Protein AF-A0A1E3Q0T9-F1 (afdb_monomer_lite)

InterPro domains:
  IPR007577 Glycosyltransferase, DXD sugar-binding motif [PF04488] (111-158)
  IPR029044 Nucleotide-diphospho-sugar transferases [SSF53448] (123-197)

Secondary structure (DSSP, 8-state):
------------S-------PSPTT-PPP---SEEEEEE--SSTT------HHHHHHHHHHHHHH--SEEEEEE---HHHHHHHHS--TTS-HHHHHHHTSTTEEEEE----SB-TTS-B--SHHHHHHHHHHHHHHHH-EEEE-TTEEE-S--HHHHTSS-SEEEEE-GGGPEEEEEEEE-TT-HHHHHHHHHHHHH--S-SSIIIIIHHHHHHHHHTTSTTTEEEEPHHHH-SS-SSHHHHHHHH---TTSPPP-SS---TT------S-HHHHHHHHHTS---TT----TT-SEEE----S--TT-----HHHHHHT-SHHHHHHHHHHHHHHHTTSS-GGGG--

Structure (mmCIF, N/CA/C/O backbone):
data_AF-A0A1E3Q0T9-F1
#
_entry.id   AF-A0A1E3Q0T9-F1
#
loop_
_atom_site.group_PDB
_atom_site.id
_atom_site.type_symbol
_atom_site.label_atom_id
_atom_site.label_alt_id
_atom_site.label_comp_id
_atom_site.label_asym_id
_atom_site.label_entity_id
_atom_site.label_seq_id
_atom_site.pdbx_PDB_ins_code
_atom_site.Cartn_x
_atom_site.Cartn_y
_atom_site.Cartn_z
_atom_site.occupancy
_atom_site.B_iso_or_equiv
_atom_site.auth_seq_id
_atom_site.auth_comp_id
_atom_site.auth_asym_id
_atom_site.auth_atom_id
_atom_site.pdbx_PDB_model_num
ATOM 1 N N . MET A 1 1 ? 25.989 16.545 -4.768 1.00 31.77 1 MET A N 1
ATOM 2 C CA . MET A 1 1 ? 26.653 15.392 -4.125 1.00 31.77 1 MET A CA 1
ATOM 3 C C . MET A 1 1 ? 26.490 15.567 -2.620 1.00 31.77 1 MET A C 1
ATOM 5 O O . MET A 1 1 ? 27.319 16.199 -1.980 1.00 31.77 1 MET A O 1
ATOM 9 N N . VAL A 1 2 ? 25.330 15.167 -2.095 1.00 24.61 2 VAL A N 1
ATOM 10 C CA . VAL A 1 2 ? 25.016 15.251 -0.660 1.00 24.61 2 VAL A CA 1
ATOM 11 C C . VAL A 1 2 ? 25.685 14.044 0.004 1.00 24.61 2 VAL A C 1
ATOM 13 O O . VAL A 1 2 ? 25.564 12.943 -0.533 1.00 24.61 2 VAL A O 1
ATOM 16 N N . PRO A 1 3 ? 26.451 14.210 1.093 1.00 28.39 3 PRO A N 1
ATOM 17 C CA . PRO A 1 3 ? 27.114 13.083 1.722 1.00 28.39 3 PRO A CA 1
ATOM 18 C C . PRO A 1 3 ? 26.055 12.206 2.390 1.00 28.39 3 PRO A C 1
ATOM 20 O O . PRO A 1 3 ? 25.291 12.683 3.227 1.00 28.39 3 PRO A O 1
ATOM 23 N N . PHE A 1 4 ? 26.012 10.928 2.009 1.00 29.34 4 PHE A N 1
ATOM 24 C CA . PHE A 1 4 ? 25.259 9.902 2.721 1.00 29.34 4 PHE A CA 1
ATOM 25 C C . PHE A 1 4 ? 25.740 9.878 4.173 1.00 29.34 4 PHE A C 1
ATOM 27 O O . PHE A 1 4 ? 26.861 9.455 4.468 1.00 29.34 4 PHE A O 1
ATOM 34 N N . LEU A 1 5 ? 24.898 10.361 5.084 1.00 27.27 5 LEU A N 1
ATOM 35 C CA . LEU A 1 5 ? 25.085 10.152 6.507 1.00 27.27 5 LEU A CA 1
ATOM 36 C C . LEU A 1 5 ? 24.855 8.657 6.753 1.00 27.27 5 LEU A C 1
ATOM 38 O O . LEU A 1 5 ? 23.721 8.195 6.835 1.00 27.27 5 LEU A O 1
ATOM 42 N N . PHE A 1 6 ? 25.938 7.880 6.811 1.00 28.77 6 PHE A N 1
ATOM 43 C CA . PHE A 1 6 ? 25.895 6.524 7.344 1.00 28.77 6 PHE A CA 1
ATOM 44 C C . PHE A 1 6 ? 25.484 6.627 8.814 1.00 28.77 6 PHE A C 1
ATOM 46 O O . PHE A 1 6 ? 26.330 6.789 9.695 1.00 28.77 6 PHE A O 1
ATOM 53 N N . ILE A 1 7 ? 24.184 6.535 9.092 1.00 32.75 7 ILE A N 1
ATOM 54 C CA . ILE A 1 7 ? 23.722 6.210 10.435 1.00 32.75 7 ILE A CA 1
ATOM 55 C C . ILE A 1 7 ? 24.175 4.768 10.666 1.00 32.75 7 ILE A C 1
ATOM 57 O O . ILE A 1 7 ? 23.547 3.810 10.213 1.00 32.75 7 ILE A O 1
ATOM 61 N N . LYS A 1 8 ? 25.324 4.607 11.333 1.00 30.56 8 LYS A N 1
ATOM 62 C CA . LYS A 1 8 ? 25.685 3.346 11.976 1.00 30.56 8 LYS A CA 1
ATOM 63 C C . LYS A 1 8 ? 24.651 3.100 13.064 1.00 30.56 8 LYS A C 1
ATOM 65 O O . LYS A 1 8 ? 24.837 3.487 14.213 1.00 30.56 8 LYS A O 1
ATOM 70 N N . VAL A 1 9 ? 23.555 2.446 12.703 1.00 41.75 9 VAL A N 1
ATOM 71 C CA . VAL A 1 9 ? 22.764 1.722 13.687 1.00 41.75 9 VAL A CA 1
ATOM 72 C C . VAL A 1 9 ? 23.593 0.483 14.013 1.00 41.75 9 VAL A C 1
ATOM 74 O O . VAL A 1 9 ? 23.425 -0.576 13.403 1.00 41.75 9 VAL A O 1
ATOM 77 N N . ASP A 1 10 ? 24.562 0.641 14.919 1.00 40.28 10 ASP A N 1
ATOM 78 C CA . ASP A 1 10 ? 25.224 -0.482 15.576 1.00 40.28 10 ASP A CA 1
ATOM 79 C C . ASP A 1 10 ? 24.147 -1.183 16.418 1.00 40.28 10 ASP A C 1
ATOM 81 O O . ASP A 1 10 ? 24.000 -0.960 17.618 1.00 40.28 10 ASP A O 1
ATOM 85 N N . LEU A 1 11 ? 23.323 -1.997 15.746 1.00 44.91 11 LEU A N 1
ATOM 86 C CA . LEU A 1 11 ? 22.460 -2.982 16.382 1.00 44.91 11 LEU A CA 1
ATOM 87 C C . LEU A 1 11 ? 23.370 -3.767 17.333 1.00 44.91 11 LEU A C 1
ATOM 89 O O . LEU A 1 11 ? 24.355 -4.337 16.848 1.00 44.91 11 LEU A O 1
ATOM 93 N N . PRO A 1 12 ? 23.100 -3.774 18.652 1.00 36.28 12 PRO A N 1
ATOM 94 C CA . PRO A 1 12 ? 23.963 -4.437 19.613 1.00 36.28 12 PRO A CA 1
ATOM 95 C C . PRO A 1 12 ? 24.282 -5.848 19.126 1.00 36.28 12 PRO A C 1
ATOM 97 O O . PRO A 1 12 ? 23.377 -6.609 18.786 1.00 36.28 12 PRO A O 1
ATOM 100 N N . SER A 1 13 ? 25.564 -6.211 19.108 1.00 40.31 13 SER A N 1
ATOM 101 C CA . SER A 1 13 ? 26.080 -7.515 18.664 1.00 40.31 13 SER A CA 1
ATOM 102 C C . SER A 1 13 ? 25.647 -8.697 19.550 1.00 40.31 13 SER A C 1
ATOM 104 O O . SER A 1 13 ? 26.186 -9.794 19.445 1.00 40.31 13 SER A O 1
ATOM 106 N N . CYS A 1 14 ? 24.634 -8.501 20.393 1.00 35.38 14 CYS A N 1
ATOM 107 C CA . CYS A 1 14 ? 23.978 -9.516 21.198 1.00 35.38 14 CYS A CA 1
ATOM 108 C C . CYS A 1 14 ? 22.606 -9.866 20.592 1.00 35.38 14 CYS A C 1
ATOM 110 O O . CYS A 1 14 ? 21.576 -9.788 21.253 1.00 35.38 14 CYS A O 1
ATOM 112 N N . LEU A 1 15 ? 22.582 -10.249 19.313 1.00 41.66 15 LEU A N 1
ATOM 113 C CA . LEU A 1 15 ? 21.491 -11.041 18.735 1.00 41.66 15 LEU A CA 1
ATOM 114 C C . LEU A 1 15 ? 21.855 -12.526 18.856 1.00 41.66 15 LEU A C 1
ATOM 116 O O . LEU A 1 15 ? 21.891 -13.265 17.881 1.00 41.66 15 LEU A O 1
ATOM 120 N N . ALA A 1 16 ? 22.141 -12.969 20.081 1.00 38.06 16 ALA A N 1
ATOM 121 C CA . ALA A 1 16 ? 21.914 -14.359 20.455 1.00 38.06 16 ALA A CA 1
ATOM 122 C C . ALA A 1 16 ? 20.457 -14.464 20.932 1.00 38.06 16 ALA A C 1
ATOM 124 O O . ALA A 1 16 ? 20.176 -14.793 22.082 1.00 38.06 16 ALA A O 1
ATOM 125 N N . THR A 1 17 ? 19.517 -14.065 20.074 1.00 41.53 17 THR A N 1
ATOM 126 C CA . THR A 1 17 ? 18.094 -14.271 20.318 1.00 41.53 17 THR A CA 1
ATOM 127 C C . THR A 1 17 ? 17.855 -15.772 20.254 1.00 41.53 17 THR A C 1
ATOM 129 O O . THR A 1 17 ? 18.323 -16.432 19.324 1.00 41.53 17 THR A O 1
ATOM 132 N N . GLN A 1 18 ? 17.138 -16.317 21.238 1.00 40.38 18 GLN A N 1
ATOM 133 C CA . GLN A 1 18 ? 16.456 -17.595 21.075 1.00 40.38 18 GLN A CA 1
ATOM 134 C C . GLN A 1 18 ? 15.529 -17.450 19.868 1.00 40.38 18 GLN A C 1
ATOM 136 O O . GLN A 1 18 ? 14.408 -16.968 19.990 1.00 40.38 18 GLN A O 1
ATOM 141 N N . THR A 1 19 ? 16.035 -17.797 18.690 1.00 46.25 19 THR A N 1
ATOM 142 C CA . THR A 1 19 ? 15.231 -17.989 17.496 1.00 46.25 19 THR A CA 1
ATOM 143 C C . THR A 1 19 ? 14.284 -19.118 17.856 1.00 46.25 19 THR A C 1
ATOM 145 O O . THR A 1 19 ? 14.714 -20.254 18.072 1.00 46.25 19 THR A O 1
ATOM 148 N N . GLN A 1 20 ? 12.996 -18.809 18.011 1.00 44.38 20 GLN A N 1
ATOM 149 C CA . GLN A 1 20 ? 11.998 -19.859 17.924 1.00 44.38 20 GLN A CA 1
ATOM 150 C C . GLN A 1 20 ? 12.139 -20.420 16.517 1.00 44.38 20 GLN A C 1
ATOM 152 O O . GLN A 1 20 ? 11.797 -19.767 15.535 1.00 44.38 20 GLN A O 1
ATOM 157 N N . LEU A 1 21 ? 12.749 -21.602 16.429 1.00 46.41 21 LEU A N 1
ATOM 158 C CA . LEU A 1 21 ? 12.745 -22.383 15.206 1.00 46.41 21 LEU A CA 1
ATOM 159 C C . LEU A 1 21 ? 11.289 -22.494 14.733 1.00 46.41 21 LEU A C 1
ATOM 161 O O . LEU A 1 21 ? 10.395 -22.601 15.585 1.00 46.41 21 LEU A O 1
ATOM 165 N N . PRO A 1 22 ? 11.041 -22.465 13.412 1.00 50.62 22 PRO A N 1
ATOM 166 C CA . PRO A 1 22 ? 9.700 -22.659 12.887 1.00 50.62 22 PRO A CA 1
ATOM 167 C C . PRO A 1 22 ? 9.086 -23.928 13.501 1.00 50.62 22 PRO A C 1
ATOM 169 O O . PRO A 1 22 ? 9.828 -24.865 13.831 1.00 50.62 22 PRO A O 1
ATOM 172 N N . PRO A 1 23 ? 7.758 -23.956 13.714 1.00 47.12 23 PRO A N 1
ATOM 173 C CA . PRO A 1 23 ? 7.088 -25.086 14.340 1.00 47.12 23 PRO A CA 1
ATOM 174 C C . PRO A 1 23 ? 7.552 -26.410 13.726 1.00 47.12 23 PRO A C 1
ATOM 176 O O . PRO A 1 23 ? 7.689 -26.560 12.514 1.00 47.12 23 PRO A O 1
ATOM 179 N N . SER A 1 24 ? 7.828 -27.381 14.595 1.00 48.44 24 SER A N 1
ATOM 180 C CA . SER A 1 24 ? 8.446 -28.671 14.269 1.00 48.44 24 SER A CA 1
ATOM 181 C C . SER A 1 24 ? 7.570 -29.606 13.421 1.00 48.44 24 SER A C 1
ATOM 183 O O . SER A 1 24 ? 7.837 -30.804 13.371 1.00 48.44 24 SER A O 1
ATOM 185 N N . ASP A 1 25 ? 6.494 -29.104 12.811 1.00 58.22 25 ASP A N 1
ATOM 186 C CA . ASP A 1 25 ? 5.585 -29.885 11.971 1.00 58.22 25 ASP A CA 1
ATOM 187 C C . ASP A 1 25 ? 6.082 -30.021 10.519 1.00 58.22 25 ASP A C 1
ATOM 189 O O . ASP A 1 25 ? 5.502 -30.777 9.739 1.00 58.22 25 ASP A O 1
ATOM 193 N N . GLY A 1 26 ? 7.173 -29.327 10.166 1.00 62.56 26 GLY A N 1
ATOM 194 C CA . GLY A 1 26 ? 7.777 -29.366 8.836 1.00 62.56 26 GLY A CA 1
ATOM 195 C C . GLY A 1 26 ? 6.970 -28.628 7.764 1.00 62.56 26 GLY A C 1
ATOM 196 O O . GLY A 1 26 ? 7.291 -28.762 6.582 1.00 62.56 26 GLY A O 1
ATOM 197 N N . ARG A 1 27 ? 5.932 -27.863 8.133 1.00 74.88 27 ARG A N 1
ATOM 198 C CA . ARG A 1 27 ? 5.191 -27.021 7.191 1.00 74.88 27 ARG A CA 1
ATOM 199 C C . ARG A 1 27 ? 5.918 -25.701 6.989 1.00 74.88 27 ARG A C 1
ATOM 201 O O . ARG A 1 27 ? 6.303 -25.026 7.941 1.00 74.88 27 ARG A O 1
ATOM 208 N N . LEU A 1 28 ? 6.090 -25.330 5.724 1.00 86.94 28 LEU A N 1
ATOM 209 C CA . LEU A 1 28 ? 6.631 -24.025 5.375 1.00 86.94 28 LEU A CA 1
ATOM 210 C C . LEU A 1 28 ? 5.657 -22.914 5.810 1.00 86.94 28 LEU A C 1
ATOM 212 O O . LEU A 1 28 ? 4.439 -23.116 5.730 1.00 86.94 28 LEU A O 1
ATOM 216 N N . PRO A 1 29 ? 6.165 -21.746 6.246 1.00 89.56 29 PRO A N 1
ATOM 217 C CA . PRO A 1 29 ? 5.331 -20.594 6.564 1.00 89.56 29 PRO A CA 1
ATOM 218 C C . PRO A 1 29 ? 4.374 -20.251 5.418 1.00 89.56 29 PRO A C 1
ATOM 220 O O . PRO A 1 29 ? 4.766 -20.242 4.254 1.00 89.56 29 PRO A O 1
ATOM 223 N N . THR A 1 30 ? 3.118 -19.956 5.744 1.00 96.69 30 THR A N 1
ATOM 224 C CA . THR A 1 30 ? 2.141 -19.435 4.780 1.00 96.69 30 THR A CA 1
ATOM 225 C C . THR A 1 30 ? 1.576 -18.140 5.322 1.00 96.69 30 THR A C 1
ATOM 227 O O . THR A 1 30 ? 1.074 -18.097 6.447 1.00 96.69 30 THR A O 1
ATOM 230 N N . ILE A 1 31 ? 1.662 -17.087 4.520 1.00 98.69 31 ILE A N 1
ATOM 231 C CA . ILE A 1 31 ? 1.178 -15.770 4.909 1.00 98.69 31 ILE A CA 1
ATOM 232 C C . ILE A 1 31 ? -0.355 -15.729 4.766 1.00 98.69 31 ILE A C 1
ATOM 234 O O . ILE A 1 31 ? -0.868 -16.087 3.695 1.00 98.69 31 ILE A O 1
ATOM 238 N N . PRO A 1 32 ? -1.099 -15.316 5.816 1.00 98.50 32 PRO A N 1
ATOM 239 C CA . PRO A 1 32 ? -2.556 -15.197 5.762 1.00 98.50 32 PRO A CA 1
ATOM 240 C C . PRO A 1 32 ? -3.023 -14.289 4.621 1.00 98.50 32 PRO A C 1
ATOM 242 O O . PRO A 1 32 ? -2.357 -13.309 4.291 1.00 98.50 32 PRO A O 1
ATOM 245 N N . ASN A 1 33 ? -4.186 -14.580 4.033 1.00 98.69 33 ASN A N 1
ATOM 246 C CA . ASN A 1 33 ? -4.775 -13.730 2.996 1.00 98.69 33 ASN A CA 1
ATOM 247 C C . ASN A 1 33 ? -5.601 -12.592 3.615 1.00 98.69 33 ASN A C 1
ATOM 249 O O . ASN A 1 33 ? -6.796 -12.451 3.369 1.00 98.69 33 ASN A O 1
ATOM 253 N N . ILE A 1 34 ? -4.957 -11.819 4.483 1.00 98.88 34 ILE A N 1
ATOM 254 C CA . ILE A 1 34 ? -5.536 -10.691 5.214 1.00 98.88 34 ILE A CA 1
ATOM 255 C C . ILE A 1 34 ? -4.886 -9.428 4.661 1.00 98.88 34 ILE A C 1
ATOM 257 O O . ILE A 1 34 ? -3.669 -9.407 4.502 1.00 98.88 34 ILE A O 1
ATOM 261 N N . VAL A 1 35 ? -5.666 -8.394 4.350 1.00 98.94 35 VAL A N 1
ATOM 262 C CA . VAL A 1 35 ? -5.138 -7.121 3.832 1.00 98.94 35 VAL A CA 1
ATOM 263 C C . VAL A 1 35 ? -5.309 -6.022 4.872 1.00 98.94 35 VAL A C 1
ATOM 265 O O . VAL A 1 35 ? -6.360 -5.935 5.502 1.00 98.94 35 VAL A O 1
ATOM 268 N N . HIS A 1 36 ? -4.301 -5.167 5.021 1.00 98.94 36 HIS A N 1
ATOM 269 C CA . HIS A 1 36 ? -4.272 -4.071 5.984 1.00 98.94 36 HIS A CA 1
ATOM 270 C C . HIS A 1 36 ? -4.025 -2.733 5.292 1.00 98.94 36 HIS A C 1
ATOM 272 O O . HIS A 1 36 ? -3.037 -2.577 4.577 1.00 98.94 36 HIS A O 1
ATOM 278 N N . TYR A 1 37 ? -4.881 -1.761 5.597 1.00 98.88 37 TYR A N 1
ATOM 279 C CA . TYR A 1 37 ? -4.695 -0.341 5.314 1.00 98.88 37 TYR A CA 1
ATOM 280 C C . TYR A 1 37 ? -4.722 0.442 6.624 1.00 98.88 37 TYR A C 1
ATOM 282 O O . TYR A 1 37 ? -5.489 0.110 7.526 1.00 98.88 37 TYR A O 1
ATOM 290 N N . VAL A 1 38 ? -3.931 1.509 6.726 1.00 98.69 38 VAL A N 1
ATOM 291 C CA . VAL A 1 38 ? -3.942 2.415 7.886 1.00 98.69 38 VAL A CA 1
ATOM 292 C C . VAL A 1 38 ? -4.440 3.787 7.448 1.00 98.69 38 VAL A C 1
ATOM 294 O O . VAL A 1 38 ? -3.877 4.390 6.540 1.00 98.69 38 VAL A O 1
ATOM 297 N N . HIS A 1 39 ? -5.506 4.283 8.068 1.00 97.69 39 HIS A N 1
ATOM 298 C CA . HIS A 1 39 ? -6.046 5.623 7.856 1.00 97.69 39 HIS A CA 1
ATOM 299 C C . HIS A 1 39 ? -6.197 6.333 9.195 1.00 97.69 39 HIS A C 1
ATOM 301 O O . HIS A 1 39 ? -7.163 6.108 9.916 1.00 97.69 39 HIS A O 1
ATOM 307 N N . LEU A 1 40 ? -5.240 7.193 9.519 1.00 97.19 40 LEU A N 1
ATOM 308 C CA . LEU A 1 40 ? -5.293 8.012 10.723 1.00 97.19 40 LEU A CA 1
ATOM 309 C C . LEU A 1 40 ? -5.911 9.377 10.400 1.00 97.19 40 LEU A C 1
ATOM 311 O O . LEU A 1 40 ? -5.665 9.943 9.332 1.00 97.19 40 LEU A O 1
ATOM 315 N N . MET A 1 41 ? -6.705 9.906 11.319 1.00 95.19 41 MET A N 1
ATOM 316 C CA . MET A 1 41 ? -7.364 11.197 11.207 1.00 95.19 41 MET A CA 1
ATOM 317 C C . MET A 1 41 ? -6.340 12.310 11.439 1.00 95.19 41 MET A C 1
ATOM 319 O O . MET A 1 41 ? -5.735 12.423 12.503 1.00 95.19 41 MET A O 1
ATOM 323 N N . SER A 1 42 ? -6.153 13.175 10.441 1.00 90.31 42 SER A N 1
ATOM 324 C CA . SER A 1 42 ? -5.320 14.377 10.592 1.00 90.31 42 SER A CA 1
ATOM 325 C C . SER A 1 42 ? -5.952 15.414 11.528 1.00 90.31 42 SER A C 1
ATOM 327 O O . SER A 1 42 ? -5.241 16.192 12.163 1.00 90.31 42 SER A O 1
ATOM 329 N N . ASP A 1 43 ? -7.282 15.405 11.621 1.00 90.44 43 ASP A N 1
ATOM 330 C CA . ASP A 1 43 ? -8.093 16.179 12.555 1.00 90.44 43 ASP A CA 1
ATOM 331 C C . ASP A 1 43 ? -9.090 15.223 13.237 1.00 90.44 43 ASP A C 1
ATOM 333 O O . ASP A 1 43 ? -9.919 14.638 12.535 1.00 90.44 43 ASP A O 1
ATOM 337 N N . PRO A 1 44 ? -9.061 15.064 14.575 1.00 85.25 44 PRO A N 1
ATOM 338 C CA . PRO A 1 44 ? -10.015 14.225 15.305 1.00 85.25 44 PRO A CA 1
ATOM 339 C C . PRO A 1 44 ? -11.486 14.634 15.144 1.00 85.25 44 PRO A C 1
ATOM 341 O O . PRO A 1 44 ? -12.370 13.844 15.457 1.00 85.25 44 PRO A O 1
ATOM 344 N N . GLN A 1 45 ? -11.756 15.872 14.716 1.00 87.44 45 GLN A N 1
ATOM 345 C CA . GLN A 1 45 ? -13.100 16.373 14.388 1.00 87.44 45 GLN A CA 1
ATOM 346 C C . GLN A 1 45 ? -13.347 16.440 12.873 1.00 87.44 45 GLN A C 1
ATOM 348 O O . GLN A 1 45 ? -14.373 16.954 12.423 1.00 87.44 45 GLN A O 1
ATOM 353 N N . GLY A 1 46 ? -12.382 15.968 12.083 1.00 89.12 46 GLY A N 1
ATOM 354 C CA . GLY A 1 46 ? -12.436 15.944 10.634 1.00 89.12 46 GLY A CA 1
ATOM 355 C C . GLY A 1 46 ? -13.398 14.890 10.099 1.00 89.12 46 GLY A C 1
ATOM 356 O O . GLY A 1 46 ? -14.094 14.196 10.833 1.00 89.12 46 GLY A O 1
ATOM 357 N N . THR A 1 47 ? -13.419 14.763 8.775 1.00 91.81 47 THR A N 1
ATOM 358 C CA . THR A 1 47 ? -14.288 13.810 8.076 1.00 91.81 47 THR A CA 1
ATOM 359 C C . THR A 1 47 ? -13.458 12.881 7.200 1.00 91.81 47 THR A C 1
ATOM 361 O O . THR A 1 47 ? -12.489 13.325 6.580 1.00 91.81 47 THR A O 1
ATOM 364 N N . ILE A 1 48 ? -13.833 11.604 7.116 1.00 93.62 48 ILE A N 1
ATOM 365 C CA . ILE A 1 48 ? -13.173 10.632 6.245 1.00 93.62 48 ILE A CA 1
ATOM 366 C C . ILE A 1 48 ? -13.551 10.919 4.791 1.00 93.62 48 ILE A C 1
ATOM 368 O O . ILE A 1 48 ? -14.672 10.665 4.337 1.00 93.62 48 ILE A O 1
ATOM 372 N N . GLN A 1 49 ? -12.577 11.418 4.034 1.00 92.38 49 GLN A N 1
ATOM 373 C CA . GLN A 1 49 ? -12.738 11.814 2.637 1.00 92.38 49 GLN A CA 1
ATOM 374 C C . GLN A 1 49 ? -11.782 11.017 1.754 1.00 92.38 49 GLN A C 1
ATOM 376 O O . GLN A 1 49 ? -10.612 11.369 1.584 1.00 92.38 49 GLN A O 1
ATOM 381 N N . PHE A 1 50 ? -12.282 9.934 1.163 1.00 94.94 50 PHE A N 1
ATOM 382 C CA . PHE A 1 50 ? -11.534 9.184 0.166 1.00 94.94 50 PHE A CA 1
ATOM 383 C C . PHE A 1 50 ? -11.821 9.682 -1.258 1.00 94.94 50 PHE A C 1
ATOM 385 O O . PHE A 1 50 ? -12.833 10.317 -1.535 1.00 94.94 50 PHE A O 1
ATOM 392 N N . GLY A 1 51 ? -10.894 9.400 -2.174 1.00 94.38 51 GLY A N 1
ATOM 393 C CA . GLY A 1 51 ? -11.019 9.703 -3.597 1.00 94.38 51 GLY A CA 1
ATOM 394 C C . GLY A 1 51 ? -11.008 8.428 -4.432 1.00 94.38 51 GLY A C 1
ATOM 395 O O . GLY A 1 51 ? -10.738 7.341 -3.917 1.00 94.38 51 GLY A O 1
ATOM 396 N N . LEU A 1 52 ? -11.216 8.571 -5.743 1.00 95.19 52 LEU A N 1
ATOM 397 C CA . LEU A 1 52 ? -11.206 7.451 -6.689 1.00 95.19 52 LEU A CA 1
ATOM 398 C C . LEU A 1 52 ? -9.943 6.589 -6.560 1.00 95.19 52 LEU A C 1
ATOM 400 O O . LEU A 1 52 ? -10.041 5.370 -6.534 1.00 95.19 52 LEU A O 1
ATOM 404 N N . LYS A 1 53 ? -8.761 7.200 -6.415 1.00 95.50 53 LYS A N 1
ATOM 405 C CA . LYS A 1 53 ? -7.503 6.451 -6.264 1.00 95.50 53 LYS A CA 1
ATOM 406 C C . LYS A 1 53 ? -7.513 5.495 -5.059 1.00 95.50 53 LYS A C 1
ATOM 408 O O . LYS A 1 53 ? -7.092 4.353 -5.190 1.00 95.50 53 LYS A O 1
ATOM 413 N N . HIS A 1 54 ? -8.075 5.923 -3.928 1.00 97.50 54 HIS A N 1
ATOM 414 C CA . HIS A 1 54 ? -8.185 5.096 -2.724 1.00 97.50 54 HIS A CA 1
ATOM 415 C C . HIS A 1 54 ? -9.155 3.932 -2.954 1.00 97.50 54 HIS A C 1
ATOM 417 O O . HIS A 1 54 ? -8.871 2.800 -2.571 1.00 97.50 54 HIS A O 1
ATOM 423 N N . PHE A 1 55 ? -10.266 4.191 -3.656 1.00 97.94 55 PHE A N 1
ATOM 424 C CA . PHE A 1 55 ? -11.190 3.136 -4.065 1.00 97.94 55 PHE A CA 1
ATOM 425 C C . PHE A 1 55 ? -10.500 2.119 -4.985 1.00 97.94 55 PHE A C 1
ATOM 427 O O . PHE A 1 55 ? -10.615 0.926 -4.742 1.00 97.94 55 PHE A O 1
ATOM 434 N N . ILE A 1 56 ? -9.743 2.565 -5.995 1.00 98.12 56 ILE A N 1
ATOM 435 C CA . ILE A 1 56 ? -9.014 1.674 -6.915 1.00 98.12 56 ILE A CA 1
ATOM 436 C C . ILE A 1 56 ? -8.001 0.809 -6.155 1.00 98.12 56 ILE A C 1
ATOM 438 O O . ILE A 1 56 ? -7.858 -0.370 -6.472 1.00 98.12 56 ILE A O 1
ATOM 442 N N . SER A 1 57 ? -7.307 1.363 -5.155 1.00 98.50 57 SER A N 1
ATOM 443 C CA . SER A 1 57 ? -6.374 0.603 -4.312 1.00 98.50 57 SER A CA 1
ATOM 444 C C . SER A 1 57 ? -7.087 -0.560 -3.609 1.00 98.50 57 SER A C 1
ATOM 446 O O . SER A 1 57 ? -6.775 -1.719 -3.883 1.00 98.50 57 SER A O 1
ATOM 448 N N . ILE A 1 58 ? -8.126 -0.276 -2.815 1.00 98.56 58 ILE A N 1
ATOM 449 C CA . ILE A 1 58 ? -8.860 -1.314 -2.070 1.00 98.56 58 ILE A CA 1
ATOM 450 C C . ILE A 1 58 ? -9.590 -2.276 -3.006 1.00 98.56 58 ILE A C 1
ATOM 452 O O . ILE A 1 58 ? -9.583 -3.487 -2.788 1.00 98.56 58 ILE A O 1
ATOM 456 N N . TYR A 1 59 ? -10.223 -1.758 -4.057 1.00 98.50 59 TYR A N 1
ATOM 457 C CA . TYR A 1 59 ? -11.000 -2.580 -4.974 1.00 98.50 59 TYR A CA 1
ATOM 458 C C . TYR A 1 59 ? -10.117 -3.543 -5.765 1.00 98.50 59 TYR A C 1
ATOM 460 O O . TYR A 1 59 ? -10.479 -4.704 -5.922 1.00 98.50 59 TYR A O 1
ATOM 468 N N . SER A 1 60 ? -8.940 -3.101 -6.220 1.00 98.25 60 SER A N 1
ATOM 469 C CA . SER A 1 60 ? -8.003 -4.000 -6.899 1.00 98.25 60 SER A CA 1
ATOM 470 C C . SER A 1 60 ? -7.468 -5.080 -5.953 1.00 98.25 60 SER A C 1
ATOM 472 O O . SER A 1 60 ? -7.389 -6.236 -6.358 1.00 98.25 60 SER A O 1
ATOM 474 N N . ALA A 1 61 ? -7.189 -4.758 -4.683 1.00 98.44 61 ALA A N 1
ATOM 475 C CA . ALA A 1 61 ? -6.825 -5.761 -3.679 1.00 98.44 61 ALA A CA 1
ATOM 476 C C . ALA A 1 61 ? -7.967 -6.764 -3.427 1.00 98.44 61 ALA A C 1
ATOM 478 O O . ALA A 1 61 ? -7.741 -7.972 -3.429 1.00 98.44 61 ALA A O 1
ATOM 479 N N . SER A 1 62 ? -9.207 -6.282 -3.282 1.00 98.31 62 SER A N 1
ATOM 480 C CA . SER A 1 62 ? -10.400 -7.127 -3.136 1.00 98.31 62 SER A CA 1
ATOM 481 C C . SER A 1 62 ? -10.591 -8.066 -4.330 1.00 98.31 62 SER A C 1
ATOM 483 O O . SER A 1 62 ? -10.826 -9.257 -4.139 1.00 98.31 62 SER A O 1
ATOM 485 N N . LEU A 1 63 ? -10.440 -7.539 -5.548 1.00 97.38 63 LEU A N 1
ATOM 486 C CA . LEU A 1 63 ? -10.622 -8.274 -6.795 1.00 97.38 63 LEU A CA 1
ATOM 487 C C . LEU A 1 63 ? -9.543 -9.337 -7.013 1.00 97.38 63 LEU A C 1
ATOM 489 O O . LEU A 1 63 ? -9.864 -10.476 -7.340 1.00 97.38 63 LEU A O 1
ATOM 493 N N . TYR A 1 64 ? -8.270 -8.962 -6.884 1.00 97.44 64 TYR A N 1
ATOM 494 C CA . TYR A 1 64 ? -7.167 -9.829 -7.293 1.00 97.44 64 TYR A CA 1
ATOM 495 C C . TYR A 1 64 ? -6.679 -10.760 -6.197 1.00 97.44 64 TYR A C 1
ATOM 497 O O . TYR A 1 64 ? -6.208 -11.848 -6.516 1.00 97.44 64 TYR A O 1
ATOM 505 N N . PHE A 1 65 ? -6.740 -10.348 -4.930 1.00 97.56 65 PHE A N 1
ATOM 506 C CA . PHE A 1 65 ? -6.261 -11.191 -3.835 1.00 97.56 65 PHE A CA 1
ATOM 507 C C . PHE A 1 65 ? -7.366 -12.092 -3.284 1.00 97.56 65 PHE A C 1
ATOM 509 O O . PHE A 1 65 ? -7.045 -13.085 -2.636 1.00 97.56 65 PHE A O 1
ATOM 516 N N . ASP A 1 66 ? -8.642 -11.737 -3.495 1.00 96.62 66 ASP A N 1
ATOM 517 C CA . ASP A 1 66 ? -9.807 -12.350 -2.839 1.00 96.62 66 ASP A CA 1
ATOM 518 C C . ASP A 1 66 ? -9.547 -12.620 -1.339 1.00 96.62 66 ASP A C 1
ATOM 520 O O . ASP A 1 66 ? -9.561 -13.771 -0.887 1.00 96.62 66 ASP A O 1
ATOM 524 N N . PRO A 1 67 ? -9.219 -11.575 -0.552 1.00 98.44 67 PRO A N 1
ATOM 525 C CA . PRO A 1 67 ? -8.774 -11.747 0.825 1.00 98.44 67 PRO A CA 1
ATOM 526 C C . PRO A 1 67 ? -9.884 -12.313 1.706 1.00 98.44 67 PRO A C 1
ATOM 528 O O . PRO A 1 67 ? -11.067 -12.176 1.398 1.00 98.44 67 PRO A O 1
ATOM 531 N N . 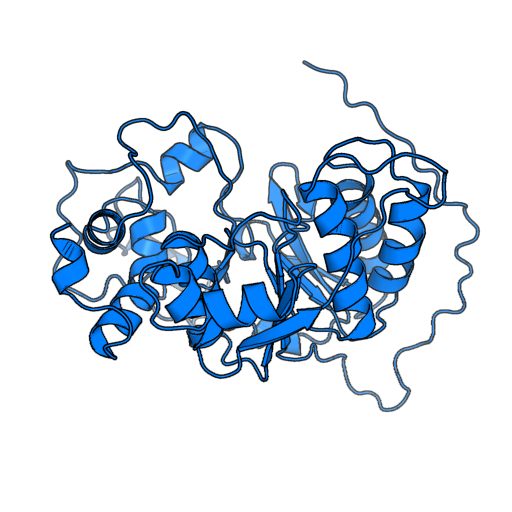ASP A 1 68 ? -9.520 -12.909 2.838 1.00 98.50 68 ASP A N 1
ATOM 532 C CA . ASP A 1 68 ? -10.477 -13.324 3.866 1.00 98.50 68 ASP A CA 1
ATOM 533 C C . ASP A 1 68 ? -11.130 -12.096 4.522 1.00 98.50 68 ASP A C 1
ATOM 535 O O . ASP A 1 68 ? -12.329 -12.087 4.808 1.00 98.50 68 ASP A O 1
ATOM 539 N N . VAL A 1 69 ? -10.338 -11.037 4.719 1.00 98.81 69 VAL A N 1
ATOM 540 C CA . VAL A 1 69 ? -10.759 -9.750 5.282 1.00 98.81 69 VAL A CA 1
ATOM 541 C C . VAL A 1 69 ? -9.813 -8.634 4.833 1.00 98.81 69 VAL A C 1
ATOM 543 O O . VAL A 1 69 ? -8.612 -8.849 4.655 1.00 98.81 69 VAL A O 1
ATOM 546 N N . ILE A 1 70 ? -10.367 -7.436 4.659 1.00 98.88 70 ILE A N 1
ATOM 547 C CA . ILE A 1 70 ? -9.627 -6.191 4.451 1.00 98.88 70 ILE A CA 1
ATOM 548 C C . ILE A 1 70 ? -9.863 -5.316 5.678 1.00 98.88 70 ILE A C 1
ATOM 550 O O . ILE A 1 70 ? -10.984 -4.866 5.912 1.00 98.88 70 ILE A O 1
ATOM 554 N N . TYR A 1 71 ? -8.820 -5.064 6.455 1.00 98.88 71 TYR A N 1
ATOM 555 C CA . TYR A 1 71 ? -8.875 -4.153 7.586 1.00 98.88 71 TYR A CA 1
ATOM 556 C C . TYR A 1 71 ? -8.532 -2.728 7.167 1.00 98.88 71 TYR A C 1
ATOM 558 O O . TYR A 1 71 ? -7.498 -2.478 6.548 1.00 98.88 71 TYR A O 1
ATOM 566 N N . ILE A 1 72 ? -9.379 -1.789 7.581 1.00 98.75 72 ILE A N 1
ATOM 567 C CA . ILE A 1 72 ? -9.036 -0.372 7.672 1.00 98.75 72 ILE A CA 1
ATOM 568 C C . ILE A 1 72 ? -8.767 -0.079 9.149 1.00 98.75 72 ILE A C 1
ATOM 570 O O . ILE A 1 72 ? -9.693 -0.040 9.962 1.00 98.75 72 ILE A O 1
ATOM 574 N N . HIS A 1 73 ? -7.492 0.088 9.486 1.00 98.69 73 HIS A N 1
ATOM 575 C CA . HIS A 1 73 ? -7.030 0.474 10.814 1.00 98.69 73 HIS A CA 1
ATOM 576 C C . HIS A 1 73 ? -7.104 1.993 10.952 1.00 98.69 73 HIS A C 1
ATOM 578 O O . HIS A 1 73 ? -6.469 2.706 10.176 1.00 98.69 73 HIS A O 1
ATOM 584 N N . THR A 1 74 ? -7.894 2.496 11.896 1.00 98.06 74 THR A N 1
ATOM 585 C CA . THR A 1 74 ? -8.165 3.936 12.010 1.00 98.06 74 THR A CA 1
ATOM 586 C C . THR A 1 74 ? -8.411 4.366 13.445 1.00 98.06 74 THR A C 1
ATOM 588 O O . THR A 1 74 ? -8.946 3.595 14.235 1.00 98.06 74 THR A O 1
ATOM 591 N N . ASP A 1 75 ? -8.064 5.606 13.768 1.00 97.12 75 ASP A N 1
ATOM 592 C CA . ASP A 1 75 ? -8.417 6.278 15.021 1.00 97.12 75 ASP A CA 1
ATOM 593 C C . ASP A 1 75 ? -9.714 7.099 14.897 1.00 97.12 75 ASP A C 1
ATOM 595 O O . ASP A 1 75 ? -10.090 7.809 15.832 1.00 97.12 75 ASP A O 1
ATOM 599 N N . ALA A 1 76 ? -10.418 6.997 13.763 1.00 96.44 76 ALA A N 1
ATOM 600 C CA . ALA A 1 76 ? -11.707 7.639 13.571 1.00 96.44 76 ALA A CA 1
ATOM 601 C C . ALA A 1 76 ? -12.746 7.145 14.601 1.00 96.44 76 ALA A C 1
ATOM 603 O O . ALA A 1 76 ? -12.838 5.937 14.855 1.00 96.44 76 ALA A O 1
ATOM 604 N N . PRO A 1 77 ? -13.556 8.056 15.170 1.00 94.94 77 PRO A N 1
ATOM 605 C CA . PRO A 1 77 ? -14.704 7.700 15.999 1.00 94.94 77 PRO A CA 1
ATOM 606 C C . PRO A 1 77 ? -15.719 6.793 15.279 1.00 94.94 77 PRO A C 1
ATOM 608 O O . PRO A 1 77 ? -15.883 6.865 14.062 1.00 94.94 77 PRO A O 1
ATOM 611 N N . ASP A 1 78 ? -16.454 5.963 16.023 1.00 94.00 78 ASP A N 1
ATOM 612 C CA . ASP A 1 78 ? -17.434 5.037 15.428 1.00 94.00 78 ASP A CA 1
ATOM 613 C C . ASP A 1 78 ? -18.534 5.767 14.634 1.00 94.00 78 ASP A C 1
ATOM 615 O O . ASP A 1 78 ? -18.953 5.307 13.575 1.00 94.00 78 ASP A O 1
ATOM 619 N N . ASP A 1 79 ? -18.985 6.933 15.099 1.00 93.50 79 ASP A N 1
ATOM 620 C CA . ASP A 1 79 ? -19.988 7.749 14.407 1.00 93.50 79 ASP A CA 1
ATOM 621 C C . ASP A 1 79 ? -19.463 8.345 13.092 1.00 93.50 79 ASP A C 1
ATOM 623 O O . ASP A 1 79 ? -20.211 8.450 12.117 1.00 93.50 79 ASP A O 1
ATOM 627 N N . GLU A 1 80 ? -18.171 8.674 13.030 1.00 94.50 80 GLU A N 1
ATOM 628 C CA . GLU A 1 80 ? -17.486 9.063 11.797 1.00 94.50 80 GLU A CA 1
ATOM 629 C C . GLU A 1 80 ? -17.492 7.920 10.773 1.00 94.50 80 GLU A C 1
ATOM 631 O O . GLU A 1 80 ? -17.829 8.120 9.603 1.00 94.50 80 GLU A O 1
ATOM 636 N N . VAL A 1 81 ? -17.169 6.706 11.221 1.00 94.81 81 VAL A N 1
ATOM 637 C CA . VAL A 1 81 ? -17.159 5.498 10.386 1.00 94.81 81 VAL A CA 1
ATOM 638 C C . VAL A 1 81 ? -18.562 5.177 9.866 1.00 94.81 81 VAL A C 1
ATOM 640 O O . VAL A 1 81 ? -18.736 4.905 8.674 1.00 94.81 81 VAL A O 1
ATOM 643 N N . GLU A 1 82 ? -19.579 5.253 10.725 1.00 94.00 82 GLU A N 1
ATOM 644 C CA . GLU A 1 82 ? -20.973 5.049 10.324 1.00 94.00 82 GLU A CA 1
ATOM 645 C C . GLU A 1 82 ? -21.445 6.123 9.340 1.00 94.00 82 GLU A C 1
ATOM 647 O O . GLU A 1 82 ? -22.115 5.814 8.348 1.00 94.00 82 GLU A O 1
ATOM 652 N N . ARG A 1 83 ? -21.029 7.382 9.525 1.00 93.00 83 ARG A N 1
ATOM 653 C CA . ARG A 1 83 ? -21.311 8.432 8.544 1.00 93.00 83 ARG A CA 1
ATOM 654 C C . ARG A 1 83 ? -20.650 8.128 7.205 1.00 93.00 83 ARG A C 1
ATOM 656 O O . ARG A 1 83 ? -21.323 8.226 6.180 1.00 93.00 83 ARG A O 1
ATOM 663 N N . ALA A 1 84 ? -19.386 7.704 7.197 1.00 93.38 84 ALA A N 1
ATOM 664 C CA . ALA A 1 84 ? -18.673 7.340 5.976 1.00 93.38 84 ALA A CA 1
ATOM 665 C C . ALA A 1 84 ? -19.337 6.161 5.238 1.00 93.38 84 ALA A C 1
ATOM 667 O O . ALA A 1 84 ? -19.324 6.130 4.009 1.00 93.38 84 ALA A O 1
ATOM 668 N N . ARG A 1 85 ? -19.987 5.234 5.957 1.00 92.69 85 ARG A N 1
ATOM 669 C CA . ARG A 1 85 ? -20.813 4.150 5.385 1.00 92.69 85 ARG A CA 1
ATOM 670 C C . ARG A 1 85 ? -22.156 4.620 4.835 1.00 92.69 85 ARG A C 1
ATOM 672 O O . ARG A 1 85 ? -22.694 3.986 3.924 1.00 92.69 85 ARG A O 1
ATOM 679 N N . SER A 1 86 ? -22.716 5.683 5.403 1.00 89.62 86 SER A N 1
ATOM 680 C CA . SER A 1 86 ? -24.078 6.124 5.117 1.00 89.62 86 SER A CA 1
ATOM 681 C C . SER A 1 86 ? -24.254 6.668 3.692 1.00 89.62 86 SER A C 1
ATOM 683 O O . SER A 1 86 ? -23.306 7.090 3.028 1.00 89.62 86 SER A O 1
ATOM 685 N N . SER A 1 87 ? -25.506 6.683 3.228 1.00 80.25 87 SER A N 1
ATOM 686 C CA . SER A 1 87 ? -25.912 7.344 1.975 1.00 80.25 87 SER A CA 1
ATOM 687 C C . SER A 1 87 ? -26.217 8.837 2.154 1.00 80.25 87 SER A C 1
ATOM 689 O O . SER A 1 87 ? -26.843 9.428 1.279 1.00 80.25 87 SER A O 1
ATOM 691 N N . ASP A 1 88 ? -25.810 9.429 3.279 1.00 76.44 88 ASP A N 1
ATOM 692 C CA . ASP A 1 88 ? -25.924 10.867 3.522 1.00 76.44 88 ASP A CA 1
ATOM 693 C C . ASP A 1 88 ? -25.112 11.645 2.469 1.00 76.44 88 ASP A C 1
ATOM 695 O O . ASP A 1 88 ? -24.025 11.215 2.072 1.00 76.44 88 ASP A O 1
ATOM 699 N N . GLU A 1 89 ? -25.626 12.794 2.027 1.00 69.00 89 GLU A N 1
ATOM 700 C CA . GLU A 1 89 ? -24.919 13.720 1.135 1.00 69.00 89 GLU A CA 1
ATOM 701 C C . GLU A 1 89 ? -23.596 14.206 1.749 1.00 69.00 89 GLU A C 1
ATOM 703 O O . GLU A 1 89 ? -22.656 14.519 1.018 1.00 69.00 89 GLU A O 1
ATOM 708 N N . ALA A 1 90 ? -23.487 14.212 3.084 1.00 70.75 90 ALA A N 1
ATOM 709 C CA . ALA A 1 90 ? -22.248 14.520 3.794 1.00 70.75 90 ALA A CA 1
ATOM 710 C C . ALA A 1 90 ? -21.156 13.440 3.634 1.00 70.75 90 ALA A C 1
ATOM 712 O O . ALA A 1 90 ? -19.975 13.724 3.852 1.00 70.75 90 ALA A O 1
ATOM 713 N N . SER A 1 91 ? -21.520 12.207 3.258 1.00 79.94 91 SER A N 1
ATOM 714 C CA . SER A 1 91 ? -20.564 11.136 2.975 1.00 79.94 91 SER A CA 1
ATOM 715 C C . SER A 1 91 ? -20.094 11.199 1.528 1.00 79.94 91 SER A C 1
ATOM 717 O O . SER A 1 91 ? -20.881 11.069 0.581 1.00 79.94 91 SER A O 1
ATOM 719 N N . ASN A 1 92 ? -18.782 11.342 1.332 1.00 90.06 92 ASN A N 1
ATOM 720 C CA . ASN A 1 92 ? -18.233 11.260 -0.009 1.00 90.06 92 ASN A CA 1
ATOM 721 C C . ASN A 1 92 ? -18.451 9.865 -0.594 1.00 90.06 92 ASN A C 1
ATOM 723 O O . ASN A 1 92 ? -18.217 8.836 0.043 1.00 90.06 92 ASN A O 1
ATOM 727 N N . LYS A 1 93 ? -18.866 9.851 -1.860 1.00 91.69 93 LYS A N 1
ATOM 728 C CA . LYS A 1 93 ? -19.162 8.648 -2.631 1.00 91.69 93 LYS A CA 1
ATOM 729 C C . LYS A 1 93 ? -18.086 7.564 -2.510 1.00 91.69 93 LYS A C 1
ATOM 731 O O . LYS A 1 93 ? -18.438 6.397 -2.358 1.00 91.69 93 LYS A O 1
ATOM 736 N N . TRP A 1 94 ? -16.804 7.917 -2.598 1.00 94.62 94 TRP A N 1
ATOM 737 C CA . TRP A 1 94 ? -15.719 6.935 -2.553 1.00 94.62 94 TRP A CA 1
ATOM 738 C C . TRP A 1 94 ? -15.562 6.334 -1.162 1.00 94.62 94 TRP A C 1
ATOM 740 O O . TRP A 1 94 ? -15.365 5.126 -1.065 1.00 94.62 94 TRP A O 1
ATOM 750 N N . SER A 1 95 ? -15.732 7.132 -0.101 1.00 95.44 95 SER A N 1
ATOM 751 C CA . SER A 1 95 ? -15.780 6.623 1.272 1.00 95.44 95 SER A CA 1
ATOM 752 C C . SER A 1 95 ? -16.912 5.614 1.437 1.00 95.44 95 SER A C 1
ATOM 754 O O . SER A 1 95 ? -16.667 4.479 1.845 1.00 95.44 95 SER A O 1
ATOM 756 N N . ARG A 1 96 ? -18.124 5.974 0.997 1.00 95.12 96 ARG A N 1
ATOM 757 C CA . ARG A 1 96 ? -19.277 5.068 1.023 1.00 95.12 96 ARG A CA 1
ATOM 758 C C . ARG A 1 96 ? -19.008 3.769 0.274 1.00 95.12 96 ARG A C 1
ATOM 760 O O . ARG A 1 96 ? -19.307 2.704 0.805 1.00 95.12 96 ARG A O 1
ATOM 767 N N . LEU A 1 97 ? -18.460 3.837 -0.939 1.00 95.44 97 LEU A N 1
ATOM 768 C CA . LEU A 1 97 ? -18.145 2.637 -1.715 1.00 95.44 97 LEU A CA 1
ATOM 769 C C . LEU A 1 97 ? -17.126 1.758 -0.987 1.00 95.44 97 LEU A C 1
ATOM 771 O O . LEU A 1 97 ? -17.398 0.580 -0.798 1.00 95.44 97 LEU A O 1
ATOM 775 N N . ILE A 1 98 ? -16.009 2.331 -0.530 1.00 97.31 98 ILE A N 1
ATOM 776 C CA . ILE A 1 98 ? -14.943 1.607 0.176 1.00 97.31 98 ILE A CA 1
ATOM 777 C C . ILE A 1 98 ? -15.487 0.874 1.400 1.00 97.31 98 ILE A C 1
ATOM 779 O O . ILE A 1 98 ? -15.293 -0.332 1.524 1.00 97.31 98 ILE A O 1
ATOM 783 N N . PHE A 1 99 ? -16.184 1.575 2.297 1.00 96.44 99 PHE A N 1
ATOM 784 C CA . PHE A 1 99 ? -16.634 0.951 3.538 1.00 96.44 99 PHE A CA 1
ATOM 785 C C . PHE A 1 99 ? -17.723 -0.101 3.307 1.00 96.44 99 PHE A C 1
ATOM 787 O O . PHE A 1 99 ? -17.821 -1.038 4.094 1.00 96.44 99 PHE A O 1
ATOM 794 N N . ASN A 1 100 ? -18.517 0.011 2.239 1.00 95.69 100 ASN A N 1
ATOM 795 C CA . ASN A 1 100 ? -19.550 -0.974 1.905 1.00 95.69 100 ASN A CA 1
ATOM 796 C C . ASN A 1 100 ? -19.054 -2.125 1.010 1.00 95.69 100 ASN A C 1
ATOM 798 O O . ASN A 1 100 ? -19.855 -2.992 0.654 1.00 95.69 100 ASN A O 1
ATOM 802 N N . LEU A 1 101 ? -17.766 -2.172 0.647 1.00 96.44 101 LEU A N 1
ATOM 803 C CA . LEU A 1 101 ? -17.221 -3.325 -0.066 1.00 96.44 101 LEU A CA 1
ATOM 804 C C . LEU A 1 101 ? -17.303 -4.594 0.805 1.00 96.44 101 LEU A C 1
ATOM 806 O O . LEU A 1 101 ? -17.099 -4.534 2.023 1.00 96.44 101 LEU A O 1
ATOM 810 N N . PRO A 1 102 ? -17.561 -5.769 0.200 1.00 95.25 102 PRO A N 1
ATOM 811 C CA . PRO A 1 102 ? -17.533 -7.031 0.924 1.00 95.25 102 PRO A CA 1
ATOM 812 C C . PRO A 1 102 ? -16.189 -7.246 1.625 1.00 95.25 102 PRO A C 1
ATOM 814 O O . PRO A 1 102 ? -15.136 -6.923 1.080 1.00 95.25 102 PRO A O 1
ATOM 817 N N . LYS A 1 103 ? -16.232 -7.849 2.817 1.00 97.44 103 LYS A N 1
ATOM 818 C CA . LYS A 1 103 ? -15.052 -8.203 3.627 1.00 97.44 103 LYS A CA 1
ATOM 819 C C . LYS A 1 103 ? -14.225 -7.009 4.139 1.00 97.44 103 LYS A C 1
ATOM 821 O O . LYS A 1 103 ? -13.213 -7.242 4.794 1.00 97.44 103 LYS A O 1
ATOM 826 N N . VAL A 1 104 ? -14.649 -5.759 3.913 1.00 98.44 104 VAL A N 1
ATOM 827 C CA . VAL A 1 104 ? -14.029 -4.577 4.532 1.00 98.44 104 VAL A CA 1
ATOM 828 C C . VAL A 1 104 ? -14.525 -4.409 5.967 1.00 98.44 104 VAL A C 1
ATOM 830 O O . VAL A 1 104 ? -15.717 -4.229 6.220 1.00 98.44 104 VAL A O 1
ATOM 833 N N . VAL A 1 105 ? -13.592 -4.437 6.916 1.00 98.19 105 VAL A N 1
ATOM 834 C CA . VAL A 1 105 ? -13.839 -4.304 8.354 1.00 98.19 105 VAL A CA 1
ATOM 835 C C . VAL A 1 105 ? -13.010 -3.151 8.906 1.00 98.19 105 VAL A C 1
ATOM 837 O O . VAL A 1 105 ? -11.860 -2.948 8.527 1.00 98.19 105 VAL A O 1
ATOM 840 N N . VAL A 1 106 ? -13.602 -2.385 9.817 1.00 98.19 106 VAL A N 1
ATOM 841 C CA . VAL A 1 106 ? -12.900 -1.319 10.535 1.00 98.19 106 VAL A CA 1
ATOM 842 C C . VAL A 1 106 ? -12.313 -1.901 11.811 1.00 98.19 106 VAL A C 1
ATOM 844 O O . VAL A 1 106 ? -13.006 -2.605 12.544 1.00 98.19 106 VAL A O 1
ATOM 847 N N . ASN A 1 107 ? -11.045 -1.604 12.070 1.00 97.94 107 ASN A N 1
ATOM 848 C CA . ASN A 1 107 ? -10.378 -1.942 13.319 1.00 97.94 107 ASN A CA 1
ATOM 849 C C . ASN A 1 107 ? -9.861 -0.653 13.958 1.00 97.94 107 ASN A C 1
ATOM 851 O O . ASN A 1 107 ? -9.015 0.022 13.374 1.00 97.94 107 ASN A O 1
ATOM 855 N N . ASN A 1 108 ? -10.375 -0.299 15.135 1.00 97.06 108 ASN A N 1
ATOM 856 C CA . ASN A 1 108 ? -9.960 0.933 15.795 1.00 97.06 108 ASN A CA 1
ATOM 857 C C . ASN A 1 108 ? -8.517 0.790 16.309 1.00 97.06 108 ASN A C 1
ATOM 859 O O . ASN A 1 108 ? -8.221 -0.118 17.083 1.00 97.06 108 ASN A O 1
ATOM 863 N N . GLU A 1 109 ? -7.623 1.658 15.845 1.00 96.75 109 GLU A N 1
ATOM 864 C CA . GLU A 1 109 ? -6.210 1.689 16.220 1.00 96.75 109 GLU A CA 1
ATOM 865 C C . GLU A 1 109 ? -5.758 3.123 16.416 1.00 96.75 109 GLU A C 1
ATOM 867 O O . GLU A 1 109 ? -6.058 3.996 15.607 1.00 96.75 109 GLU A O 1
ATOM 872 N N . THR A 1 110 ? -4.963 3.347 17.455 1.00 95.56 110 THR A N 1
ATOM 873 C CA . THR A 1 110 ? -4.325 4.635 17.711 1.00 95.56 110 THR A CA 1
ATOM 874 C C . THR A 1 110 ? -2.823 4.524 17.508 1.00 95.56 110 THR A C 1
ATOM 876 O O . THR A 1 110 ? -2.199 3.507 17.818 1.00 95.56 110 THR A O 1
ATOM 879 N N . ALA A 1 111 ? -2.231 5.591 16.981 1.00 96.06 111 ALA A N 1
ATOM 880 C CA . ALA A 1 111 ? -0.788 5.694 16.855 1.00 96.06 111 ALA A CA 1
ATOM 881 C C . ALA A 1 111 ? -0.165 6.324 18.110 1.00 96.06 111 ALA A C 1
ATOM 883 O O . ALA A 1 111 ? -0.777 7.208 18.721 1.00 96.06 111 ALA A O 1
ATOM 884 N N . PRO A 1 112 ? 1.068 5.938 18.476 1.00 96.62 112 PRO A N 1
ATOM 885 C CA . PRO A 1 112 ? 1.790 6.603 19.549 1.00 96.62 112 PRO A CA 1
ATOM 886 C C . PRO A 1 112 ? 2.082 8.073 19.206 1.00 96.62 112 PRO A C 1
ATOM 888 O O . PRO A 1 112 ? 2.389 8.428 18.067 1.00 96.62 112 PRO A O 1
ATOM 891 N N . ASP A 1 113 ? 2.025 8.942 20.217 1.00 97.06 113 ASP A N 1
ATOM 892 C CA . ASP A 1 113 ? 2.484 10.337 20.108 1.00 97.06 113 ASP A CA 1
ATOM 893 C C . ASP A 1 113 ? 3.999 10.479 20.317 1.00 97.06 113 ASP A C 1
ATOM 895 O O . ASP A 1 113 ? 4.596 11.485 19.926 1.00 97.06 113 ASP A O 1
ATOM 899 N N . TYR A 1 114 ? 4.617 9.478 20.944 1.00 98.12 114 TYR A N 1
ATOM 900 C CA . TYR A 1 114 ? 6.033 9.438 21.287 1.00 98.12 114 TYR A CA 1
ATOM 901 C C . TYR A 1 114 ? 6.588 8.038 21.043 1.00 98.12 114 TYR A C 1
ATOM 903 O O . TYR A 1 114 ? 5.939 7.047 21.375 1.00 98.12 114 TYR A O 1
ATOM 911 N N . ALA A 1 115 ? 7.801 7.970 20.508 1.00 97.56 115 ALA A N 1
ATOM 912 C CA . ALA A 1 115 ? 8.584 6.745 20.474 1.00 97.56 115 ALA A CA 1
ATOM 913 C C . ALA A 1 115 ? 9.162 6.437 21.873 1.00 97.56 115 ALA A C 1
ATOM 915 O O . ALA A 1 115 ? 9.254 7.322 22.729 1.00 97.56 115 ALA A O 1
ATOM 916 N N . ASP A 1 116 ? 9.594 5.195 22.121 1.00 97.38 116 ASP A N 1
ATOM 917 C CA . ASP A 1 116 ? 10.065 4.773 23.459 1.00 97.38 116 ASP A CA 1
ATOM 918 C C . ASP A 1 116 ? 11.373 5.458 23.881 1.00 97.38 116 ASP A C 1
ATOM 920 O O . ASP A 1 116 ? 11.728 5.472 25.061 1.00 97.38 116 ASP A O 1
ATOM 924 N N . ASN A 1 117 ? 12.097 6.042 22.926 1.00 96.69 117 ASN A N 1
ATOM 925 C CA . ASN A 1 117 ? 13.274 6.865 23.186 1.00 96.69 117 ASN A CA 1
ATOM 926 C C . ASN A 1 117 ? 12.937 8.318 23.592 1.00 96.69 117 ASN A C 1
ATOM 928 O O . ASN A 1 117 ? 13.848 9.095 23.873 1.00 96.69 117 ASN A O 1
ATOM 932 N N . GLY A 1 118 ? 11.650 8.675 23.665 1.00 97.19 118 GLY A N 1
ATOM 933 C CA . GLY A 1 118 ? 11.156 9.992 24.071 1.00 97.19 118 GLY A CA 1
ATOM 934 C C . GLY A 1 118 ? 10.964 10.991 22.927 1.00 97.19 118 GLY A C 1
ATOM 935 O O . GLY A 1 118 ? 10.452 12.085 23.170 1.00 97.19 118 GLY A O 1
ATOM 936 N N . GLU A 1 119 ? 11.330 10.636 21.694 1.00 97.75 119 GLU A N 1
ATOM 937 C CA . GLU A 1 119 ? 11.133 11.493 20.526 1.00 97.75 119 GLU A CA 1
ATOM 938 C C . GLU A 1 119 ? 9.654 11.586 20.138 1.00 97.75 119 GLU A C 1
ATOM 940 O O . GLU A 1 119 ? 8.914 10.600 20.156 1.00 97.75 119 GLU A O 1
ATOM 945 N N . LYS A 1 120 ? 9.209 12.790 19.768 1.00 97.69 120 LYS A N 1
ATOM 946 C CA . LYS A 1 120 ? 7.807 13.045 19.416 1.00 97.69 120 LYS A CA 1
ATOM 947 C C . LYS A 1 120 ? 7.517 12.655 17.966 1.00 97.69 120 LYS A C 1
ATOM 949 O O . LYS A 1 120 ? 8.233 13.053 17.046 1.00 97.69 120 LYS A O 1
ATOM 954 N N . ILE A 1 121 ? 6.409 11.955 17.744 1.00 97.12 121 ILE A N 1
ATOM 955 C CA . ILE A 1 121 ? 5.973 11.524 16.414 1.00 97.12 121 ILE A CA 1
ATOM 956 C C . ILE A 1 121 ? 4.964 12.540 15.875 1.00 97.12 121 ILE A C 1
ATOM 958 O O . ILE A 1 121 ? 3.783 12.523 16.216 1.00 97.12 121 ILE A O 1
ATOM 962 N N . LEU A 1 122 ? 5.463 13.495 15.086 1.00 92.62 122 LEU A N 1
ATOM 963 C CA . LEU A 1 122 ? 4.676 14.638 14.613 1.00 92.62 122 LEU A CA 1
ATOM 964 C C . LEU A 1 122 ? 3.871 14.332 13.348 1.00 92.62 122 LEU A C 1
ATOM 966 O O . LEU A 1 122 ? 2.706 14.710 13.265 1.00 92.62 122 LEU A O 1
ATOM 970 N N . ASN A 1 123 ? 4.502 13.682 12.371 1.00 92.81 123 ASN A N 1
ATOM 971 C CA . ASN A 1 123 ? 3.911 13.470 11.054 1.00 92.81 123 ASN A CA 1
ATOM 972 C C . ASN A 1 123 ? 2.984 12.253 11.071 1.00 92.81 123 ASN A C 1
ATOM 974 O O . ASN A 1 123 ? 3.296 11.230 11.687 1.00 92.81 123 ASN A O 1
ATOM 978 N N . LEU A 1 124 ? 1.855 12.367 10.376 1.00 94.88 124 LEU A N 1
ATOM 979 C CA . LEU A 1 124 ? 0.830 11.327 10.315 1.00 94.88 124 LEU A CA 1
ATOM 980 C C . LEU A 1 124 ? 1.341 10.068 9.602 1.00 94.88 124 LEU A C 1
ATOM 982 O O . LEU A 1 124 ? 0.957 8.954 9.943 1.00 94.88 124 LEU A O 1
ATOM 986 N N . GLU A 1 125 ? 2.245 10.251 8.646 1.00 94.81 125 GLU A N 1
ATOM 987 C CA . GLU A 1 125 ? 2.902 9.184 7.902 1.00 94.81 125 GLU A CA 1
ATOM 988 C C . GLU A 1 125 ? 3.786 8.344 8.827 1.00 94.81 125 GLU A C 1
ATOM 990 O O . GLU A 1 125 ? 3.597 7.133 8.904 1.00 94.81 125 GLU A O 1
ATOM 995 N N . ASN A 1 126 ? 4.628 8.989 9.642 1.00 96.69 126 ASN A N 1
ATOM 996 C CA . ASN A 1 126 ? 5.418 8.290 10.659 1.00 96.69 126 ASN A CA 1
ATOM 997 C C . ASN A 1 126 ? 4.497 7.567 11.651 1.00 96.69 126 ASN A C 1
ATOM 999 O O . ASN A 1 126 ? 4.737 6.420 11.997 1.00 96.69 126 ASN A O 1
ATOM 1003 N N . LYS A 1 127 ? 3.400 8.198 12.091 1.00 97.75 127 LYS A N 1
ATOM 1004 C CA . LYS A 1 127 ? 2.401 7.540 12.950 1.00 97.75 127 LYS A CA 1
ATOM 1005 C C . LYS A 1 127 ? 1.815 6.277 12.305 1.00 97.75 127 LYS A C 1
ATOM 1007 O O . LYS A 1 127 ? 1.649 5.267 12.986 1.00 97.75 127 LYS A O 1
ATOM 1012 N N . SER A 1 128 ? 1.536 6.321 11.003 1.00 97.69 128 SER A N 1
ATOM 1013 C CA . SER A 1 128 ? 1.077 5.168 10.222 1.00 97.69 128 SER A CA 1
ATOM 1014 C C . SER A 1 128 ? 2.130 4.055 10.150 1.00 97.69 128 SER A C 1
ATOM 1016 O O . SER A 1 128 ? 1.768 2.879 10.135 1.00 97.69 128 SER A O 1
ATOM 1018 N N . ASP A 1 129 ? 3.424 4.389 10.157 1.00 98.06 129 ASP A N 1
ATOM 1019 C CA . ASP A 1 129 ? 4.522 3.410 10.174 1.00 98.06 129 ASP A CA 1
ATOM 1020 C C . ASP A 1 129 ? 4.523 2.545 11.449 1.00 98.06 129 ASP A C 1
ATOM 1022 O O . ASP A 1 129 ? 4.605 1.319 11.362 1.00 98.06 129 ASP A O 1
ATOM 1026 N N . PHE A 1 130 ? 4.285 3.145 12.617 1.00 98.38 130 PHE A N 1
ATOM 1027 C CA . PHE A 1 130 ? 4.142 2.383 13.867 1.00 98.38 130 PHE A CA 1
ATOM 1028 C C . PHE A 1 130 ? 2.898 1.483 13.860 1.00 98.38 130 PHE A C 1
ATOM 1030 O O . PHE A 1 130 ? 2.934 0.327 14.290 1.00 98.38 130 PHE A O 1
ATOM 1037 N N . VAL A 1 131 ? 1.769 1.988 13.349 1.00 98.62 131 VAL A N 1
ATOM 1038 C CA . VAL A 1 131 ? 0.526 1.201 13.304 1.00 98.62 131 VAL A CA 1
ATOM 1039 C C . VAL A 1 131 ? 0.659 0.035 12.323 1.00 98.62 131 VAL A C 1
ATOM 1041 O O . VAL A 1 131 ? 0.289 -1.084 12.677 1.00 98.62 131 VAL A O 1
ATOM 1044 N N . ARG A 1 132 ? 1.224 0.241 11.122 1.00 98.31 132 ARG A N 1
ATOM 1045 C CA . ARG A 1 132 ? 1.380 -0.841 10.131 1.00 98.31 132 ARG A CA 1
ATOM 1046 C C . ARG A 1 132 ? 2.276 -1.966 10.649 1.00 98.31 132 ARG A C 1
ATOM 1048 O O . ARG A 1 132 ? 1.929 -3.134 10.477 1.00 98.31 132 ARG A O 1
ATOM 1055 N N . ALA A 1 133 ? 3.383 -1.631 11.318 1.00 98.19 133 ALA A N 1
ATOM 1056 C CA . ALA A 1 133 ? 4.289 -2.626 11.881 1.00 98.19 133 ALA A CA 1
ATOM 1057 C C . ALA A 1 133 ? 3.592 -3.454 12.971 1.00 98.19 133 ALA A C 1
ATOM 1059 O O . ALA A 1 133 ? 3.663 -4.688 12.959 1.00 98.19 133 ALA A O 1
ATOM 1060 N N . LYS A 1 134 ? 2.846 -2.786 13.863 1.00 98.56 134 LYS A N 1
ATOM 1061 C CA . LYS A 1 134 ? 2.056 -3.430 14.920 1.00 98.56 134 LYS A CA 1
ATOM 1062 C C . LYS A 1 134 ? 1.009 -4.390 14.353 1.00 98.56 134 LYS A C 1
ATOM 1064 O O . LYS A 1 134 ? 0.993 -5.561 14.729 1.00 98.56 134 LYS A O 1
ATOM 1069 N N . VAL A 1 135 ? 0.141 -3.926 13.454 1.00 98.62 135 VAL A N 1
ATOM 1070 C CA . VAL A 1 135 ? -1.016 -4.726 13.011 1.00 98.62 135 VAL A CA 1
ATOM 1071 C C . VAL A 1 135 ? -0.584 -5.946 12.200 1.00 98.62 135 VAL A C 1
ATOM 1073 O O . VAL A 1 135 ? -1.128 -7.032 12.399 1.00 98.62 135 VAL A O 1
ATOM 1076 N N . VAL A 1 136 ? 0.454 -5.821 11.364 1.00 98.75 136 VAL A N 1
ATOM 1077 C CA . VAL A 1 136 ? 1.002 -6.967 10.624 1.00 98.75 136 VAL A CA 1
ATOM 1078 C C . VAL A 1 136 ? 1.702 -7.946 11.565 1.00 98.75 136 VAL A C 1
ATOM 1080 O O . VAL A 1 136 ? 1.574 -9.154 11.387 1.00 98.75 136 VAL A O 1
ATOM 1083 N N . TYR A 1 137 ? 2.394 -7.473 12.605 1.00 98.69 137 TYR A N 1
ATOM 1084 C CA . TYR A 1 137 ? 2.946 -8.367 13.624 1.00 98.69 137 TYR A CA 1
ATOM 1085 C C . TYR A 1 137 ? 1.842 -9.153 14.357 1.00 98.69 137 TYR A C 1
ATOM 1087 O O . TYR A 1 137 ? 1.958 -10.368 14.543 1.00 98.69 137 TYR A O 1
ATOM 1095 N N . GLU A 1 138 ? 0.757 -8.487 14.758 1.00 98.50 138 GLU A N 1
ATOM 1096 C CA . GLU A 1 138 ? -0.313 -9.080 15.570 1.00 98.50 138 GLU A CA 1
ATOM 1097 C C . GLU A 1 138 ? -1.248 -10.009 14.785 1.00 98.50 138 GLU A C 1
ATOM 1099 O O . GLU A 1 138 ? -1.752 -10.998 15.341 1.00 98.50 138 GLU A O 1
ATOM 1104 N N . LEU A 1 139 ? -1.485 -9.710 13.508 1.00 98.56 139 LEU A N 1
ATOM 1105 C CA . LEU A 1 139 ? -2.472 -10.400 12.676 1.00 98.56 139 LEU A CA 1
ATOM 1106 C C . LEU A 1 139 ? -1.830 -11.244 11.566 1.00 98.56 139 LEU A C 1
ATOM 1108 O O . LEU A 1 139 ? -2.406 -12.260 11.172 1.00 98.56 139 LEU A O 1
ATOM 1112 N N . GLY A 1 140 ? -0.617 -10.897 11.125 1.00 98.75 140 GLY A N 1
ATOM 1113 C CA . GLY A 1 140 ? -0.062 -11.368 9.854 1.00 98.75 140 GLY A CA 1
ATOM 1114 C C . GLY A 1 140 ? -0.876 -10.853 8.667 1.00 98.75 140 GLY A C 1
ATOM 1115 O O . GLY A 1 140 ? -1.946 -10.293 8.847 1.00 98.75 140 GLY A O 1
ATOM 1116 N N . GLY A 1 141 ? -0.407 -11.084 7.446 1.00 98.81 141 GLY A N 1
ATOM 1117 C CA . GLY A 1 141 ? -1.104 -10.677 6.228 1.00 98.81 141 GLY A CA 1
ATOM 1118 C C . GLY A 1 141 ? -0.268 -9.763 5.347 1.00 98.81 141 GLY A C 1
ATOM 1119 O O . GLY A 1 141 ? 0.961 -9.787 5.399 1.00 98.81 141 GLY A O 1
ATOM 1120 N N . ILE A 1 142 ? -0.954 -8.990 4.512 1.00 98.88 142 ILE A N 1
ATOM 1121 C CA . ILE A 1 142 ? -0.424 -8.090 3.493 1.00 98.88 142 ILE A CA 1
ATOM 1122 C C . ILE A 1 142 ? -0.746 -6.656 3.906 1.00 98.88 142 ILE A C 1
ATOM 1124 O O . ILE A 1 142 ? -1.912 -6.299 4.054 1.00 98.88 142 ILE A O 1
ATOM 1128 N N . TYR A 1 143 ? 0.271 -5.818 4.044 1.00 98.88 143 TYR A N 1
ATOM 1129 C CA . TYR A 1 143 ? 0.086 -4.383 4.209 1.00 98.88 143 TYR A CA 1
ATOM 1130 C C . TYR A 1 143 ? 0.184 -3.659 2.870 1.00 98.88 143 TYR A C 1
ATOM 1132 O O . TYR A 1 143 ? 1.081 -3.965 2.080 1.00 98.88 143 TYR A O 1
ATOM 1140 N N . LEU A 1 144 ? -0.703 -2.683 2.654 1.00 98.81 144 LEU A N 1
ATOM 1141 C CA . LEU A 1 144 ? -0.704 -1.790 1.498 1.00 98.81 144 LEU A CA 1
ATOM 1142 C C . LEU A 1 144 ? -0.898 -0.329 1.940 1.00 98.81 144 LEU A C 1
ATOM 1144 O O . LEU A 1 144 ? -1.829 -0.015 2.686 1.00 98.81 144 LEU A O 1
ATOM 1148 N N . ASP A 1 145 ? -0.065 0.575 1.423 1.00 98.12 145 ASP A N 1
ATOM 1149 C CA . ASP A 1 145 ? -0.351 2.010 1.422 1.00 98.12 145 ASP A CA 1
ATOM 1150 C C . ASP A 1 145 ? -1.550 2.313 0.502 1.00 98.12 145 ASP A C 1
ATOM 1152 O O . ASP A 1 145 ? -1.879 1.571 -0.430 1.00 98.12 145 ASP A O 1
ATOM 1156 N N . TRP A 1 146 ? -2.218 3.441 0.749 1.00 97.25 146 TRP A N 1
ATOM 1157 C CA . TRP A 1 146 ? -3.428 3.860 0.024 1.00 97.25 146 TRP A CA 1
ATOM 1158 C C . TRP A 1 146 ? -3.212 4.202 -1.459 1.00 97.25 146 TRP A C 1
ATOM 1160 O O . TRP A 1 146 ? -4.182 4.383 -2.201 1.00 97.25 146 TRP A O 1
ATOM 1170 N N . ASP A 1 147 ? -1.960 4.325 -1.886 1.00 96.69 147 ASP A N 1
ATOM 1171 C CA . ASP A 1 147 ? -1.509 4.516 -3.264 1.00 96.69 147 ASP A CA 1
ATOM 1172 C C . ASP A 1 147 ? -0.791 3.274 -3.824 1.00 96.69 147 ASP A C 1
ATOM 1174 O O . ASP A 1 147 ? -0.155 3.340 -4.877 1.00 96.69 147 ASP A O 1
ATOM 1178 N N . VAL A 1 148 ? -0.937 2.114 -3.174 1.00 98.31 148 VAL A N 1
ATOM 1179 C CA . VAL A 1 148 ? -0.550 0.820 -3.740 1.00 98.31 148 VAL A CA 1
ATOM 1180 C C . VAL A 1 148 ? -1.749 0.173 -4.422 1.00 98.31 148 VAL A C 1
ATOM 1182 O O . VAL A 1 148 ? -2.810 -0.003 -3.826 1.00 98.31 148 VAL A O 1
ATOM 1185 N N . HIS A 1 149 ? -1.584 -0.209 -5.685 1.00 98.19 149 HIS A N 1
ATOM 1186 C CA . HIS A 1 149 ? -2.632 -0.819 -6.499 1.00 98.19 149 HIS A CA 1
ATOM 1187 C C . HIS A 1 149 ? -2.247 -2.244 -6.871 1.00 98.19 149 HIS A C 1
ATOM 1189 O O . HIS A 1 149 ? -1.206 -2.464 -7.495 1.00 98.19 149 HIS A O 1
ATOM 1195 N N . ALA A 1 150 ? -3.085 -3.209 -6.496 1.00 97.69 150 ALA A N 1
ATOM 1196 C CA . ALA A 1 150 ? -2.877 -4.602 -6.851 1.00 97.69 150 ALA A CA 1
ATOM 1197 C C . ALA A 1 150 ? -3.066 -4.800 -8.357 1.00 97.69 150 ALA A C 1
ATOM 1199 O O . ALA A 1 150 ? -3.982 -4.253 -8.970 1.00 97.69 150 ALA A O 1
ATOM 1200 N N . LEU A 1 151 ? -2.195 -5.614 -8.939 1.00 95.88 151 LEU A N 1
ATOM 1201 C CA . LEU A 1 151 ? -2.229 -5.981 -10.348 1.00 95.88 151 LEU A CA 1
ATOM 1202 C C . LEU A 1 151 ? -2.542 -7.466 -10.544 1.00 95.88 151 LEU A C 1
ATOM 1204 O O . LEU A 1 151 ? -3.118 -7.853 -11.548 1.00 95.88 151 LEU A O 1
ATOM 1208 N N . ARG A 1 152 ? -2.169 -8.329 -9.600 1.00 93.19 152 ARG A N 1
ATOM 1209 C CA . ARG A 1 152 ? -2.497 -9.761 -9.648 1.00 93.19 152 ARG A CA 1
ATOM 1210 C C . ARG A 1 152 ? -2.444 -10.371 -8.258 1.00 93.19 152 ARG A C 1
ATOM 1212 O O . ARG A 1 152 ? -1.902 -9.762 -7.343 1.00 93.19 152 ARG A O 1
ATOM 1219 N N . ASP A 1 153 ? -2.919 -11.602 -8.137 1.00 95.06 153 ASP A N 1
ATOM 1220 C CA . ASP A 1 153 ? -2.928 -12.338 -6.876 1.00 95.06 153 ASP A CA 1
ATOM 1221 C C . ASP A 1 153 ? -1.521 -12.484 -6.257 1.00 95.06 153 ASP A C 1
ATOM 1223 O O . ASP A 1 153 ? -0.574 -12.928 -6.909 1.00 95.06 153 ASP A O 1
ATOM 1227 N N . PHE A 1 154 ? -1.397 -12.139 -4.973 1.00 96.75 154 PHE A N 1
ATOM 1228 C CA . PHE A 1 154 ? -0.192 -12.331 -4.160 1.00 96.75 154 PHE A CA 1
ATOM 1229 C C . PHE A 1 154 ? -0.010 -13.781 -3.691 1.00 96.75 154 PHE A C 1
ATOM 1231 O O . PHE A 1 154 ? 1.021 -14.097 -3.098 1.00 96.75 154 PHE A O 1
ATOM 1238 N N . LYS A 1 155 ? -0.966 -14.681 -3.944 1.00 96.31 155 LYS A N 1
ATOM 1239 C CA . LYS A 1 155 ? -0.913 -16.087 -3.524 1.00 96.31 155 LYS A CA 1
ATOM 1240 C C . LYS A 1 155 ? 0.431 -16.782 -3.790 1.00 96.31 155 LYS A C 1
ATOM 1242 O O . LYS A 1 155 ? 0.938 -17.378 -2.840 1.00 96.31 155 LYS A O 1
ATOM 1247 N N . PRO A 1 156 ? 1.075 -16.672 -4.974 1.00 96.25 156 PRO A N 1
ATOM 1248 C CA . PRO A 1 156 ? 2.383 -17.296 -5.193 1.00 96.25 156 PRO A CA 1
ATOM 1249 C C . PRO A 1 156 ? 3.470 -16.793 -4.234 1.00 96.25 156 PRO A C 1
ATOM 1251 O O . PRO A 1 156 ? 4.351 -17.557 -3.857 1.00 96.25 156 PRO A O 1
ATOM 1254 N N . LEU A 1 157 ? 3.402 -15.523 -3.819 1.00 97.38 157 LEU A N 1
ATOM 1255 C CA . LEU A 1 157 ? 4.331 -14.925 -2.859 1.00 97.38 157 LEU A CA 1
ATOM 1256 C C . LEU A 1 157 ? 3.989 -15.342 -1.424 1.00 97.38 157 LEU A C 1
ATOM 1258 O O . LEU A 1 157 ? 4.878 -15.721 -0.666 1.00 97.38 157 LEU A O 1
ATOM 1262 N N . ARG A 1 158 ? 2.698 -15.339 -1.064 1.00 97.94 158 ARG A N 1
ATOM 1263 C CA . ARG A 1 158 ? 2.227 -15.762 0.266 1.00 97.94 158 ARG A CA 1
ATOM 1264 C C . ARG A 1 158 ? 2.525 -17.231 0.567 1.00 97.94 158 ARG A C 1
ATOM 1266 O O . ARG A 1 158 ? 2.763 -17.581 1.722 1.00 97.94 158 ARG A O 1
ATOM 1273 N N . GLU A 1 159 ? 2.485 -18.079 -0.457 1.00 97.19 159 GLU A N 1
ATOM 1274 C CA . GLU A 1 159 ? 2.705 -19.529 -0.372 1.00 97.19 159 GLU A CA 1
ATOM 1275 C C . GLU A 1 159 ? 4.152 -19.932 -0.714 1.00 97.19 159 GLU A C 1
ATOM 1277 O O . GLU A 1 159 ? 4.473 -21.119 -0.735 1.00 97.19 159 GLU A O 1
ATOM 1282 N N . ALA A 1 160 ? 5.057 -18.964 -0.924 1.00 96.56 160 ALA A N 1
ATOM 1283 C CA . ALA A 1 160 ? 6.465 -19.216 -1.253 1.00 96.56 160 ALA A CA 1
ATOM 1284 C C . ALA A 1 160 ? 7.273 -19.853 -0.105 1.00 96.56 160 ALA A C 1
ATOM 1286 O O . ALA A 1 160 ? 8.432 -20.225 -0.292 1.00 96.56 160 ALA A O 1
ATOM 1287 N N . GLY A 1 161 ? 6.687 -19.971 1.090 1.00 97.25 161 GLY A N 1
ATOM 1288 C CA . GLY A 1 161 ? 7.334 -20.597 2.235 1.00 97.25 161 GLY A CA 1
ATOM 1289 C C . GLY A 1 161 ? 8.262 -19.671 3.014 1.00 97.25 161 GLY A C 1
ATOM 1290 O O . GLY A 1 161 ? 9.228 -20.163 3.590 1.00 97.25 161 GLY A O 1
ATOM 1291 N N . PHE A 1 162 ? 8.014 -18.359 3.017 1.00 98.38 162 PHE A N 1
ATOM 1292 C CA . PHE A 1 162 ? 8.778 -17.382 3.800 1.00 98.38 162 PHE A CA 1
ATOM 1293 C C . PHE A 1 162 ? 7.900 -16.712 4.858 1.00 98.38 162 PHE A C 1
ATOM 1295 O O . PHE A 1 162 ? 6.732 -16.415 4.614 1.00 98.38 162 PHE A O 1
ATOM 1302 N N . ALA A 1 163 ? 8.469 -16.461 6.037 1.00 98.56 163 ALA A N 1
ATOM 1303 C CA . ALA A 1 163 ? 7.800 -15.772 7.132 1.00 98.56 163 ALA A CA 1
ATOM 1304 C C . ALA A 1 163 ? 7.535 -14.298 6.803 1.00 98.56 163 ALA A C 1
ATOM 1306 O O . ALA A 1 163 ? 6.560 -13.737 7.291 1.00 98.56 163 ALA A O 1
ATOM 1307 N N . ASN A 1 164 ? 8.376 -13.686 5.968 1.00 98.75 164 ASN A N 1
ATOM 1308 C CA . ASN A 1 164 ? 8.247 -12.309 5.515 1.00 98.75 164 ASN A CA 1
ATOM 1309 C C . ASN A 1 164 ? 8.588 -12.215 4.027 1.00 98.75 164 ASN A C 1
ATOM 1311 O O . ASN A 1 164 ? 9.580 -12.791 3.574 1.00 98.75 164 ASN A O 1
ATOM 1315 N N . VAL A 1 165 ? 7.808 -11.441 3.281 1.00 98.81 165 VAL A N 1
ATOM 1316 C CA . VAL A 1 165 ? 8.104 -11.084 1.892 1.00 98.81 165 VAL A CA 1
ATOM 1317 C C . VAL A 1 165 ? 8.057 -9.569 1.768 1.00 98.81 165 VAL A C 1
ATOM 1319 O O . VAL A 1 165 ? 7.050 -8.932 2.083 1.00 98.81 165 VAL A O 1
ATOM 1322 N N . VAL A 1 166 ? 9.161 -9.000 1.301 1.00 98.69 166 VAL A N 1
ATOM 1323 C CA . VAL A 1 166 ? 9.332 -7.562 1.088 1.00 98.69 166 VAL A CA 1
ATOM 1324 C C . VAL A 1 166 ? 9.785 -7.305 -0.344 1.00 98.69 166 VAL A C 1
ATOM 1326 O O . VAL A 1 166 ? 10.375 -8.179 -0.976 1.00 98.69 166 VAL A O 1
ATOM 1329 N N . GLY A 1 167 ? 9.536 -6.107 -0.864 1.00 97.94 167 GLY A N 1
ATOM 1330 C CA . GLY A 1 167 ? 10.041 -5.679 -2.169 1.00 97.94 167 GLY A CA 1
ATOM 1331 C C . GLY A 1 167 ? 10.987 -4.503 -2.032 1.00 97.94 167 GLY A C 1
ATOM 1332 O O . GLY A 1 167 ? 10.835 -3.676 -1.131 1.00 97.94 167 GLY A O 1
ATOM 1333 N N . LEU A 1 168 ? 11.963 -4.425 -2.928 1.00 97.88 168 LEU A N 1
ATOM 1334 C CA . LEU A 1 168 ? 12.788 -3.232 -3.040 1.00 97.88 168 LEU A CA 1
ATOM 1335 C C . LEU A 1 168 ? 11.974 -2.052 -3.604 1.00 97.88 168 LEU A C 1
ATOM 1337 O O . LEU A 1 168 ? 10.936 -2.217 -4.242 1.00 97.88 168 LEU A O 1
ATOM 1341 N N . GLN A 1 169 ? 12.460 -0.846 -3.362 1.00 94.62 169 GLN A N 1
ATOM 1342 C CA . GLN A 1 169 ? 12.075 0.389 -4.035 1.00 94.62 169 GLN A CA 1
ATOM 1343 C C . GLN A 1 169 ? 13.314 0.979 -4.724 1.00 94.62 169 GLN A C 1
ATOM 1345 O O . GLN A 1 169 ? 14.357 0.326 -4.822 1.00 94.62 169 GLN A O 1
ATOM 1350 N N . LYS A 1 170 ? 13.213 2.216 -5.221 1.00 91.69 170 LYS A N 1
ATOM 1351 C CA . LYS A 1 170 ? 14.385 2.959 -5.698 1.00 91.69 170 LYS A CA 1
ATOM 1352 C C . LYS A 1 170 ? 15.459 3.034 -4.597 1.00 91.69 170 LYS A C 1
ATOM 1354 O O . LYS A 1 170 ? 15.143 2.989 -3.409 1.00 91.69 170 LYS A O 1
ATOM 1359 N N . ASP A 1 171 ? 16.722 3.096 -5.011 1.00 93.00 171 ASP A N 1
ATOM 1360 C CA . ASP A 1 171 ? 17.916 3.086 -4.145 1.00 93.00 171 ASP A CA 1
ATOM 1361 C C . ASP A 1 171 ? 18.194 1.762 -3.405 1.00 93.00 171 ASP A C 1
ATOM 1363 O O . ASP A 1 171 ? 18.931 1.734 -2.417 1.00 93.00 171 ASP A O 1
ATOM 1367 N N . ASP A 1 172 ? 17.621 0.650 -3.879 1.00 93.88 172 ASP A N 1
ATOM 1368 C CA . ASP A 1 172 ? 17.784 -0.700 -3.315 1.00 93.88 172 ASP A CA 1
ATOM 1369 C C . ASP A 1 172 ? 17.381 -0.815 -1.834 1.00 93.88 172 ASP A C 1
ATOM 1371 O O . ASP A 1 172 ? 17.813 -1.730 -1.120 1.00 93.88 172 ASP A O 1
ATOM 1375 N N . LEU A 1 173 ? 16.552 0.108 -1.348 1.00 97.06 173 LEU A N 1
ATOM 1376 C CA . LEU A 1 173 ? 15.942 0.039 -0.023 1.00 97.06 173 LEU A CA 1
ATOM 1377 C C . LEU A 1 173 ? 14.660 -0.790 -0.079 1.00 97.06 173 LEU A C 1
ATOM 1379 O O . LEU A 1 173 ? 14.075 -0.962 -1.141 1.00 97.06 173 LEU A O 1
ATOM 1383 N N . VAL A 1 174 ? 14.218 -1.317 1.057 1.00 97.75 174 VAL A N 1
ATOM 1384 C CA . VAL A 1 174 ? 12.940 -2.027 1.165 1.00 97.75 174 VAL A CA 1
ATOM 1385 C C . VAL A 1 174 ? 11.782 -1.029 1.221 1.00 97.75 174 VAL A C 1
ATOM 1387 O O . VAL A 1 174 ? 11.830 -0.063 1.976 1.00 97.75 174 VAL A O 1
ATOM 1390 N N . ASN A 1 175 ? 10.734 -1.292 0.444 1.00 95.19 175 ASN A N 1
ATOM 1391 C CA . ASN A 1 175 ? 9.471 -0.562 0.465 1.00 95.19 175 ASN A CA 1
ATOM 1392 C C . ASN A 1 175 ? 8.655 -0.920 1.725 1.00 95.19 175 ASN A C 1
ATOM 1394 O O . ASN A 1 175 ? 8.267 -2.075 1.899 1.00 95.19 175 ASN A O 1
ATOM 1398 N N . SER A 1 176 ? 8.353 0.063 2.579 1.00 96.50 176 SER A N 1
ATOM 1399 C CA . SER A 1 176 ? 7.491 -0.100 3.766 1.00 96.50 176 SER A CA 1
ATOM 1400 C C . SER A 1 176 ? 5.994 0.101 3.483 1.00 96.50 176 SER A C 1
ATOM 1402 O O . SER A 1 176 ? 5.161 -0.091 4.371 1.00 96.50 176 SER A O 1
ATOM 1404 N N . GLY A 1 177 ? 5.640 0.472 2.254 1.00 97.06 177 GLY A N 1
ATOM 1405 C CA . GLY A 1 177 ? 4.271 0.651 1.775 1.00 97.06 177 GLY A CA 1
ATOM 1406 C C . GLY A 1 177 ? 3.628 -0.596 1.178 1.00 97.06 177 GLY A C 1
ATOM 1407 O O . GLY A 1 177 ? 2.420 -0.629 0.994 1.00 97.06 177 GLY A O 1
ATOM 1408 N N . CYS A 1 178 ? 4.399 -1.645 0.879 1.00 98.19 178 CYS A N 1
ATOM 1409 C CA . CYS A 1 178 ? 3.855 -2.913 0.391 1.00 98.19 178 CYS A CA 1
ATOM 1410 C C . CYS A 1 178 ? 4.744 -4.079 0.822 1.00 98.19 178 CYS A C 1
ATOM 1412 O O . CYS A 1 178 ? 5.837 -4.271 0.287 1.00 98.19 178 CYS A O 1
ATOM 1414 N N . TYR A 1 179 ? 4.265 -4.875 1.772 1.00 98.75 179 TYR A N 1
ATOM 1415 C CA . TYR A 1 179 ? 4.967 -6.053 2.281 1.00 98.75 179 TYR A CA 1
ATOM 1416 C C . TYR A 1 179 ? 3.976 -7.022 2.920 1.00 98.75 179 TYR A C 1
ATOM 1418 O O . TYR A 1 179 ? 2.793 -6.716 3.073 1.00 98.75 179 TYR A O 1
ATOM 1426 N N . MET A 1 180 ? 4.445 -8.211 3.282 1.00 98.69 180 MET A N 1
ATOM 1427 C CA . MET A 1 180 ? 3.592 -9.215 3.900 1.00 98.69 180 MET A CA 1
ATOM 1428 C C . MET A 1 180 ? 4.375 -10.108 4.863 1.00 98.69 180 MET A C 1
ATOM 1430 O O . MET A 1 180 ? 5.564 -10.359 4.657 1.00 98.69 180 MET A O 1
ATOM 1434 N N . ALA A 1 181 ? 3.718 -10.591 5.915 1.00 98.81 181 ALA A N 1
ATOM 1435 C CA . ALA A 1 181 ? 4.348 -11.446 6.915 1.00 98.81 181 ALA A CA 1
ATOM 1436 C C . ALA A 1 181 ? 3.364 -12.424 7.561 1.00 98.81 181 ALA A C 1
ATOM 1438 O O . ALA A 1 181 ? 2.158 -12.185 7.617 1.00 98.81 181 ALA A O 1
ATOM 1439 N N . ILE A 1 182 ? 3.877 -13.525 8.104 1.00 98.69 182 ILE A N 1
ATOM 1440 C CA . ILE A 1 182 ? 3.115 -14.342 9.045 1.00 98.69 182 ILE A CA 1
ATOM 1441 C C . ILE A 1 182 ? 2.917 -13.576 10.354 1.00 98.69 182 ILE A C 1
ATOM 1443 O O . ILE A 1 182 ? 3.738 -12.745 10.749 1.00 98.69 182 ILE A O 1
ATOM 1447 N N . LYS A 1 183 ? 1.853 -13.926 11.075 1.00 98.12 183 LYS A N 1
ATOM 1448 C CA . LYS A 1 183 ? 1.641 -13.449 12.439 1.00 98.12 183 LYS A CA 1
ATOM 1449 C C . LYS A 1 183 ? 2.845 -13.794 13.314 1.00 98.12 183 LYS A C 1
ATOM 1451 O O . LYS A 1 183 ? 3.264 -14.950 13.364 1.00 98.12 183 LYS A O 1
ATOM 1456 N N . GLY A 1 184 ? 3.345 -12.807 14.050 1.00 97.81 184 GLY A N 1
ATOM 1457 C CA . GLY A 1 184 ? 4.410 -12.999 15.026 1.00 97.81 184 GLY A CA 1
ATOM 1458 C C . GLY A 1 184 ? 5.780 -13.320 14.428 1.00 97.81 184 GLY A C 1
ATOM 1459 O O . GLY A 1 184 ? 6.604 -13.889 15.141 1.00 97.81 184 GLY A O 1
ATOM 1460 N N . SER A 1 185 ? 6.031 -13.006 13.149 1.00 97.88 185 SER A N 1
ATOM 1461 C CA . SER A 1 185 ? 7.340 -13.261 12.536 1.00 97.88 185 SER A CA 1
ATOM 1462 C C . SER A 1 185 ? 8.469 -12.549 13.291 1.00 97.88 185 SER A C 1
ATOM 1464 O O . SER A 1 185 ? 8.277 -11.488 13.898 1.00 97.88 185 SER A O 1
ATOM 1466 N N . GLU A 1 186 ? 9.673 -13.120 13.242 1.00 97.19 186 GLU A N 1
ATOM 1467 C CA . GLU A 1 186 ? 10.804 -12.595 14.003 1.00 97.19 186 GLU A CA 1
ATOM 1468 C C . GLU A 1 186 ? 11.274 -11.247 13.440 1.00 97.19 186 GLU A C 1
ATOM 1470 O O . GLU A 1 186 ? 11.536 -10.321 14.211 1.00 97.19 186 GLU A O 1
ATOM 1475 N N . MET A 1 187 ? 11.299 -11.084 12.110 1.00 98.38 187 MET A N 1
ATOM 1476 C CA . MET A 1 187 ? 11.564 -9.780 11.492 1.00 98.38 187 MET A CA 1
ATOM 1477 C C . MET A 1 187 ? 10.586 -8.702 11.975 1.00 98.38 187 MET A C 1
ATOM 1479 O O . MET A 1 187 ? 11.043 -7.637 12.393 1.00 98.38 187 MET A O 1
ATOM 1483 N N . MET A 1 188 ? 9.273 -8.967 11.968 1.00 98.56 188 MET A N 1
ATOM 1484 C CA . MET A 1 188 ? 8.271 -7.988 12.407 1.00 98.56 188 MET A CA 1
ATOM 1485 C C . MET A 1 188 ? 8.391 -7.696 13.905 1.00 98.56 188 MET A C 1
ATOM 1487 O O . MET A 1 188 ? 8.326 -6.538 14.308 1.00 98.56 188 MET A O 1
ATOM 1491 N N . ARG A 1 189 ? 8.661 -8.715 14.734 1.00 98.44 189 ARG A N 1
ATOM 1492 C CA . ARG A 1 189 ? 8.904 -8.547 16.177 1.00 98.44 189 ARG A CA 1
ATOM 1493 C C . ARG A 1 189 ? 10.087 -7.618 16.454 1.00 98.44 189 ARG A C 1
ATOM 1495 O O . ARG A 1 189 ? 10.052 -6.809 17.383 1.00 98.44 189 ARG A O 1
ATOM 1502 N N . ILE A 1 190 ? 11.171 -7.776 15.693 1.00 98.50 190 ILE A N 1
ATOM 1503 C CA . ILE A 1 190 ? 12.362 -6.932 15.812 1.00 98.50 190 ILE A CA 1
ATOM 1504 C C . ILE A 1 190 ? 12.055 -5.532 15.277 1.00 98.50 190 ILE A C 1
ATOM 1506 O O . ILE A 1 190 ? 12.414 -4.563 15.938 1.00 98.50 190 ILE A O 1
ATOM 1510 N N . TRP A 1 191 ? 11.370 -5.407 14.139 1.00 98.50 191 TRP A N 1
ATOM 1511 C CA . TRP A 1 191 ? 11.020 -4.107 13.569 1.00 98.50 191 TRP A CA 1
ATOM 1512 C C . TRP A 1 191 ? 10.152 -3.283 14.526 1.00 98.50 191 TRP A C 1
ATOM 1514 O O . TRP A 1 191 ? 10.596 -2.211 14.928 1.00 98.50 191 TRP A O 1
ATOM 1524 N N . LEU A 1 192 ? 9.038 -3.844 15.009 1.00 97.56 192 LEU A N 1
ATOM 1525 C CA . LEU A 1 192 ? 8.133 -3.223 15.986 1.00 97.56 192 LEU A CA 1
ATOM 1526 C C . LEU A 1 192 ? 8.862 -2.760 17.257 1.00 97.56 192 LEU A C 1
ATOM 1528 O O . LEU A 1 192 ? 8.572 -1.714 17.823 1.00 97.56 192 LEU A O 1
ATOM 1532 N N . LYS A 1 193 ? 9.856 -3.524 17.725 1.00 97.19 193 LYS A N 1
ATOM 1533 C CA . LYS A 1 193 ? 10.662 -3.119 18.884 1.00 97.19 193 LYS A CA 1
ATOM 1534 C C . LYS A 1 193 ? 11.621 -1.976 18.550 1.00 97.19 193 LYS A C 1
ATOM 1536 O O . LYS A 1 193 ? 11.796 -1.058 19.347 1.00 97.19 193 LYS A O 1
ATOM 1541 N N . TYR A 1 194 ? 12.356 -2.099 17.450 1.00 98.25 194 TYR A N 1
ATOM 1542 C CA . TYR A 1 194 ? 13.472 -1.203 17.166 1.00 98.25 194 TYR A CA 1
ATOM 1543 C C . TYR A 1 194 ? 13.044 0.086 16.476 1.00 98.25 194 TYR A C 1
ATOM 1545 O O . TYR A 1 194 ? 13.785 1.056 16.598 1.00 98.25 194 TYR A O 1
ATOM 1553 N N . GLU A 1 195 ? 11.875 0.151 15.835 1.00 97.75 195 GLU A N 1
ATOM 1554 C CA . GLU A 1 195 ? 11.353 1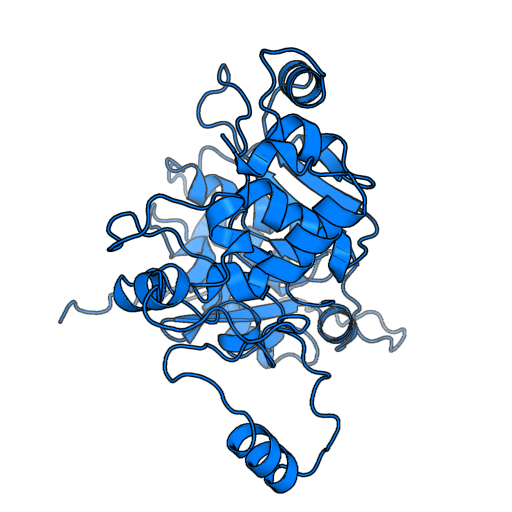.404 15.281 1.00 97.75 195 GLU A CA 1
ATOM 1555 C C . GLU A 1 195 ? 11.198 2.467 16.376 1.00 97.75 195 GLU A C 1
ATOM 1557 O O . GLU A 1 195 ? 11.683 3.581 16.208 1.00 97.75 195 GLU A O 1
ATOM 1562 N N . HIS A 1 196 ? 10.697 2.084 17.556 1.00 97.62 196 HIS A N 1
ATOM 1563 C CA . HIS A 1 196 ? 10.611 2.944 18.740 1.00 97.62 196 HIS A CA 1
ATOM 1564 C C . HIS A 1 196 ? 11.981 3.406 19.264 1.00 97.62 196 HIS A C 1
ATOM 1566 O O . HIS A 1 196 ? 12.098 4.467 19.873 1.00 97.62 196 HIS A O 1
ATOM 1572 N N . ILE A 1 197 ? 13.028 2.605 19.065 1.00 97.88 197 ILE A N 1
ATOM 1573 C CA . ILE A 1 197 ? 14.372 2.893 19.583 1.00 97.88 197 ILE A CA 1
ATOM 1574 C C . ILE A 1 197 ? 15.129 3.826 18.635 1.00 97.88 197 ILE A C 1
ATOM 1576 O O . ILE A 1 197 ? 15.835 4.725 19.094 1.00 97.88 197 ILE A O 1
ATOM 1580 N N . VAL A 1 198 ? 15.018 3.591 17.324 1.00 97.62 198 VAL A N 1
ATOM 1581 C CA . VAL A 1 198 ? 15.797 4.308 16.301 1.00 97.62 198 VAL A CA 1
ATOM 1582 C C . VAL A 1 198 ? 15.084 5.532 15.739 1.00 97.62 198 VAL A C 1
ATOM 1584 O O . VAL A 1 198 ? 15.696 6.259 14.961 1.00 97.62 198 VAL A O 1
ATOM 1587 N N . TYR A 1 199 ? 13.812 5.746 16.083 1.00 97.94 199 TYR A N 1
ATOM 1588 C CA . TYR A 1 199 ? 13.056 6.899 15.613 1.00 97.94 199 TYR A CA 1
ATOM 1589 C C . TYR A 1 199 ? 13.755 8.207 15.995 1.00 97.94 199 TYR A C 1
ATOM 1591 O O . TYR A 1 199 ? 14.025 8.467 17.162 1.00 97.94 199 TYR A O 1
ATOM 1599 N N . ASP A 1 200 ? 14.043 9.030 14.995 1.00 96.38 200 ASP A N 1
ATOM 1600 C CA . ASP A 1 200 ? 14.836 10.257 15.108 1.00 96.38 200 ASP A CA 1
ATOM 1601 C C . ASP A 1 200 ? 14.088 11.482 14.551 1.00 96.38 200 ASP A C 1
ATOM 1603 O O . ASP A 1 200 ? 14.684 12.528 14.301 1.00 96.38 200 ASP A O 1
ATOM 1607 N N . GLY A 1 201 ? 12.783 11.343 14.292 1.00 95.31 201 GLY A N 1
ATOM 1608 C CA . GLY A 1 201 ? 11.980 12.345 13.585 1.00 95.31 201 GLY A CA 1
ATOM 1609 C C . GLY A 1 201 ? 12.168 12.356 12.062 1.00 95.31 201 GLY A C 1
ATOM 1610 O O . GLY A 1 201 ? 11.433 13.059 11.368 1.00 95.31 201 GLY A O 1
ATOM 1611 N N . GLY A 1 202 ? 13.118 11.586 11.526 1.00 94.06 202 GLY A N 1
ATOM 1612 C CA . GLY A 1 202 ? 13.377 11.462 10.098 1.00 94.06 202 GLY A CA 1
ATOM 1613 C C . GLY A 1 202 ? 12.323 10.631 9.363 1.00 94.06 202 GLY A C 1
ATOM 1614 O O . GLY A 1 202 ? 11.692 9.742 9.933 1.00 94.06 202 GLY A O 1
ATOM 1615 N N . TRP A 1 203 ? 12.171 10.903 8.062 1.00 91.69 203 TRP A N 1
ATOM 1616 C CA . TRP A 1 203 ? 11.170 10.257 7.200 1.00 91.69 203 TRP A CA 1
ATOM 1617 C C . TRP A 1 203 ? 11.406 8.750 7.023 1.00 91.69 203 TRP A C 1
ATOM 1619 O O . TRP A 1 203 ? 10.468 7.970 7.034 1.00 91.69 203 TRP A O 1
ATOM 1629 N N . ILE A 1 204 ? 12.665 8.320 6.864 1.00 94.56 204 ILE A N 1
ATOM 1630 C CA . ILE A 1 204 ? 12.979 6.943 6.436 1.00 94.56 204 ILE A CA 1
ATOM 1631 C C . ILE A 1 204 ? 13.665 6.072 7.494 1.00 94.56 204 ILE A C 1
ATOM 1633 O O . ILE A 1 204 ? 13.752 4.860 7.300 1.00 94.56 204 ILE A O 1
ATOM 1637 N N . THR A 1 205 ? 14.185 6.639 8.588 1.00 96.62 205 THR A N 1
ATOM 1638 C CA . THR A 1 205 ? 15.094 5.921 9.506 1.00 96.62 205 THR A CA 1
ATOM 1639 C C . THR A 1 205 ? 14.457 4.660 10.098 1.00 96.62 205 THR A C 1
ATOM 1641 O O . THR A 1 205 ? 15.023 3.568 10.014 1.00 96.62 205 THR A O 1
ATOM 1644 N N . HIS A 1 206 ? 13.262 4.805 10.666 1.00 96.81 206 HIS A N 1
ATOM 1645 C CA . HIS A 1 206 ? 12.557 3.753 11.396 1.00 96.81 206 HIS A CA 1
ATOM 1646 C C . HIS A 1 206 ? 11.744 2.815 10.488 1.00 96.81 206 HIS A C 1
ATOM 1648 O O . HIS A 1 206 ? 11.667 1.621 10.770 1.00 96.81 206 HIS A O 1
ATOM 1654 N N . ALA A 1 207 ? 11.187 3.326 9.387 1.00 95.81 207 ALA A N 1
ATOM 1655 C CA . ALA A 1 207 ? 10.279 2.564 8.532 1.00 95.81 207 ALA A CA 1
ATOM 1656 C C . ALA A 1 207 ? 10.974 1.892 7.336 1.00 95.81 207 ALA A C 1
ATOM 1658 O O . ALA A 1 207 ? 10.622 0.779 6.961 1.00 95.81 207 ALA A O 1
ATOM 1659 N N . VAL A 1 208 ? 12.000 2.528 6.760 1.00 97.31 208 VAL A N 1
ATOM 1660 C CA . VAL A 1 208 ? 12.649 2.066 5.518 1.00 97.31 208 VAL A CA 1
ATOM 1661 C C . VAL A 1 208 ? 14.070 1.573 5.785 1.00 97.31 208 VAL A C 1
ATOM 1663 O O . VAL A 1 208 ? 14.411 0.441 5.438 1.00 97.31 208 VAL A O 1
ATOM 1666 N N . ILE A 1 209 ? 14.922 2.379 6.429 1.00 98.25 209 ILE A N 1
ATOM 1667 C CA . ILE A 1 209 ? 16.330 2.018 6.675 1.00 98.25 209 ILE A CA 1
ATOM 1668 C C . ILE A 1 209 ? 16.419 0.840 7.648 1.00 98.25 209 ILE A C 1
ATOM 1670 O O . ILE A 1 209 ? 17.127 -0.134 7.374 1.00 98.25 209 ILE A O 1
ATOM 1674 N N . LEU A 1 210 ? 15.702 0.904 8.775 1.00 98.44 210 LEU A N 1
ATOM 1675 C CA . LEU A 1 210 ? 15.647 -0.197 9.735 1.00 98.44 210 LEU A CA 1
ATOM 1676 C C . LEU A 1 210 ? 15.130 -1.478 9.071 1.00 98.44 210 LEU A C 1
ATOM 1678 O O . LEU A 1 210 ? 15.824 -2.494 9.121 1.00 98.44 210 LEU A O 1
ATOM 1682 N N . LEU A 1 211 ? 13.982 -1.421 8.391 1.00 98.31 211 LEU A N 1
ATOM 1683 C CA . LEU A 1 211 ? 13.396 -2.573 7.701 1.00 98.31 211 LEU A CA 1
ATOM 1684 C C . LEU A 1 211 ? 14.349 -3.169 6.653 1.00 98.31 211 LEU A C 1
ATOM 1686 O O . LEU A 1 211 ? 14.511 -4.389 6.587 1.00 98.31 211 LEU A O 1
ATOM 1690 N N . THR A 1 212 ? 15.052 -2.330 5.890 1.00 98.69 212 THR A N 1
ATOM 1691 C CA . THR A 1 212 ? 16.075 -2.768 4.925 1.00 98.69 212 THR A CA 1
ATOM 1692 C C . THR A 1 212 ? 17.203 -3.530 5.614 1.00 98.69 212 THR A C 1
ATOM 1694 O O . THR A 1 212 ? 17.590 -4.619 5.183 1.00 98.69 212 THR A O 1
ATOM 1697 N N . ASN A 1 213 ? 17.732 -2.975 6.705 1.00 98.44 213 ASN A N 1
ATOM 1698 C CA . ASN A 1 213 ? 18.820 -3.589 7.458 1.00 98.44 213 ASN A CA 1
ATOM 1699 C C . ASN A 1 213 ? 18.400 -4.919 8.091 1.00 98.44 213 ASN A C 1
ATOM 1701 O O . ASN A 1 213 ? 19.189 -5.864 8.092 1.00 98.44 213 ASN A O 1
ATOM 1705 N N . LEU A 1 214 ? 17.173 -5.003 8.612 1.00 98.44 214 LEU A N 1
ATOM 1706 C CA . LEU A 1 214 ? 16.619 -6.242 9.151 1.00 98.44 214 LEU A CA 1
ATOM 1707 C C . LEU A 1 214 ? 16.450 -7.284 8.046 1.00 98.44 214 LEU A C 1
ATOM 1709 O O . LEU A 1 214 ? 16.995 -8.378 8.171 1.00 98.44 214 LEU A O 1
ATOM 1713 N N . SER A 1 215 ? 15.811 -6.916 6.936 1.00 98.31 215 SER A N 1
ATOM 1714 C CA . SER A 1 215 ? 15.573 -7.807 5.794 1.00 98.31 215 SER A CA 1
ATOM 1715 C C . SER A 1 215 ? 16.876 -8.412 5.266 1.00 98.31 215 SER A C 1
ATOM 1717 O O . SER A 1 215 ? 17.005 -9.629 5.146 1.00 98.31 215 SER A O 1
ATOM 1719 N N . ARG A 1 216 ? 17.900 -7.577 5.034 1.00 98.25 216 ARG A N 1
ATOM 1720 C CA . ARG A 1 216 ? 19.210 -8.018 4.521 1.00 98.25 216 ARG A CA 1
ATOM 1721 C C . ARG A 1 216 ? 20.005 -8.874 5.507 1.00 98.25 216 ARG A C 1
ATOM 1723 O O . ARG A 1 216 ? 20.837 -9.664 5.078 1.00 98.25 216 ARG A O 1
ATOM 1730 N N . LYS A 1 217 ? 19.794 -8.719 6.816 1.00 97.94 217 LYS A N 1
ATOM 1731 C CA . LYS A 1 217 ? 20.445 -9.568 7.828 1.00 97.94 217 LYS A CA 1
ATOM 1732 C C . LYS A 1 217 ? 19.719 -10.899 7.990 1.00 97.94 217 LYS A C 1
ATOM 1734 O O . LYS A 1 217 ? 20.365 -11.938 8.099 1.00 97.94 217 LYS A O 1
ATOM 1739 N N . LEU A 1 218 ? 18.391 -10.863 8.001 1.00 97.69 218 LEU A N 1
ATOM 1740 C CA . LEU A 1 218 ? 17.550 -12.025 8.264 1.00 97.69 218 LEU A CA 1
ATOM 1741 C C . LEU A 1 218 ? 17.355 -12.919 7.033 1.00 97.69 218 LEU A C 1
ATOM 1743 O O . LEU A 1 218 ? 17.020 -14.081 7.208 1.00 97.69 218 LEU A O 1
ATOM 1747 N N . VAL A 1 219 ? 17.684 -12.456 5.819 1.00 96.75 219 VAL A N 1
ATOM 1748 C CA . VAL A 1 219 ? 17.727 -13.306 4.606 1.00 96.75 219 VAL A CA 1
ATOM 1749 C C . VAL A 1 219 ? 18.661 -14.519 4.748 1.00 96.75 219 VAL A C 1
ATOM 1751 O O . VAL A 1 219 ? 18.495 -15.522 4.061 1.00 96.75 219 VAL A O 1
ATOM 1754 N N . MET A 1 220 ? 19.649 -14.454 5.650 1.00 95.62 220 MET A N 1
ATOM 1755 C CA . MET A 1 220 ? 20.552 -15.575 5.938 1.00 95.62 220 MET A CA 1
ATOM 1756 C C . MET A 1 220 ? 19.877 -16.700 6.735 1.00 95.62 220 MET A C 1
ATOM 1758 O O . MET A 1 220 ? 20.421 -17.801 6.814 1.00 95.62 220 MET A O 1
ATOM 1762 N N . ILE A 1 221 ? 18.723 -16.429 7.350 1.00 96.00 221 ILE A N 1
ATOM 1763 C CA . ILE A 1 221 ? 17.929 -17.420 8.071 1.00 96.00 221 ILE A CA 1
ATOM 1764 C C . ILE A 1 221 ? 16.970 -18.066 7.060 1.00 96.00 221 ILE A C 1
ATOM 1766 O O . ILE A 1 221 ? 16.153 -17.358 6.463 1.00 96.00 221 ILE A O 1
ATOM 1770 N N . PRO A 1 222 ? 17.045 -19.395 6.846 1.00 95.06 222 PRO A N 1
ATOM 1771 C CA . PRO A 1 222 ? 16.161 -20.084 5.913 1.00 95.06 222 PRO A CA 1
ATOM 1772 C C . PRO A 1 222 ? 14.694 -19.772 6.198 1.00 95.06 222 PRO A C 1
ATOM 1774 O O . PRO A 1 222 ? 14.263 -19.852 7.346 1.00 95.06 222 PRO A O 1
ATOM 1777 N N . HIS A 1 223 ? 13.937 -19.454 5.147 1.00 96.12 223 HIS A N 1
ATOM 1778 C CA . HIS A 1 223 ? 12.501 -19.171 5.221 1.00 96.12 223 HIS A CA 1
ATOM 1779 C C . HIS A 1 223 ? 12.107 -17.946 6.067 1.00 96.12 223 HIS A C 1
ATOM 1781 O O . HIS A 1 223 ? 10.919 -17.750 6.294 1.00 96.12 223 HIS A O 1
ATOM 1787 N N . GLU A 1 224 ? 13.040 -17.091 6.501 1.00 97.19 224 GLU A N 1
ATOM 1788 C CA . GLU A 1 224 ? 12.681 -15.899 7.285 1.00 97.19 224 GLU A CA 1
ATOM 1789 C C . GLU A 1 224 ? 12.275 -14.724 6.388 1.00 97.19 224 GLU A C 1
ATOM 1791 O O . GLU A 1 224 ? 11.189 -14.175 6.560 1.00 97.19 224 GLU A O 1
ATOM 1796 N N . VAL A 1 225 ? 13.107 -14.346 5.410 1.00 98.50 225 VAL A N 1
ATOM 1797 C CA . VAL A 1 225 ? 12.836 -13.200 4.523 1.00 98.50 225 VAL A CA 1
ATOM 1798 C C . VAL A 1 225 ? 13.069 -13.562 3.062 1.00 98.50 225 VAL A C 1
ATOM 1800 O O . VAL A 1 225 ? 14.149 -14.025 2.699 1.00 98.50 225 VAL A O 1
ATOM 1803 N N . LEU A 1 226 ? 12.078 -13.276 2.220 1.00 98.50 226 LEU A N 1
ATOM 1804 C CA . LEU A 1 226 ? 12.224 -13.173 0.772 1.00 98.50 226 LEU A CA 1
ATOM 1805 C C . LEU A 1 226 ? 12.250 -11.695 0.378 1.00 98.50 226 LEU A C 1
ATOM 1807 O O . LEU A 1 226 ? 11.314 -10.953 0.677 1.00 98.50 226 LEU A O 1
ATOM 1811 N N . ILE A 1 227 ? 13.316 -11.276 -0.304 1.00 98.56 227 ILE A N 1
ATOM 1812 C CA . ILE A 1 227 ? 13.446 -9.924 -0.856 1.00 98.56 227 ILE A CA 1
ATOM 1813 C C . ILE A 1 227 ? 13.199 -10.007 -2.361 1.00 98.56 227 ILE A C 1
ATOM 1815 O O . ILE A 1 227 ? 13.941 -10.679 -3.076 1.00 98.56 227 ILE A O 1
ATOM 1819 N N . LEU A 1 228 ? 12.153 -9.334 -2.828 1.00 98.06 228 LEU A N 1
ATOM 1820 C CA . LEU A 1 228 ? 11.802 -9.236 -4.238 1.00 98.06 228 LEU A CA 1
ATOM 1821 C C . LEU A 1 228 ? 12.482 -8.032 -4.885 1.00 98.06 228 LEU A C 1
ATOM 1823 O O . LEU A 1 228 ? 12.692 -7.000 -4.245 1.00 98.06 228 LEU A O 1
ATOM 1827 N N . ASP A 1 229 ? 12.761 -8.156 -6.180 1.00 96.31 229 ASP A N 1
ATOM 1828 C CA . ASP A 1 229 ? 13.194 -7.035 -7.008 1.00 96.31 229 ASP A CA 1
ATOM 1829 C C . ASP A 1 229 ? 12.168 -5.885 -6.975 1.00 96.31 229 ASP A C 1
ATOM 1831 O O . ASP A 1 229 ? 10.965 -6.110 -6.789 1.00 96.31 229 ASP A O 1
ATOM 1835 N N . ARG A 1 230 ? 12.636 -4.646 -7.176 1.00 94.19 230 ARG A N 1
ATOM 1836 C CA . ARG A 1 230 ? 11.784 -3.455 -7.114 1.00 94.19 230 ARG A CA 1
ATOM 1837 C C . ARG A 1 230 ? 10.581 -3.527 -8.045 1.00 94.19 230 ARG A C 1
ATOM 1839 O O . ARG A 1 230 ? 9.498 -3.086 -7.670 1.00 94.19 230 ARG A O 1
ATOM 1846 N N . TYR A 1 231 ? 10.725 -4.134 -9.222 1.00 93.81 231 TYR A N 1
ATOM 1847 C CA . TYR A 1 231 ? 9.643 -4.191 -10.202 1.00 93.81 231 TYR A CA 1
ATOM 1848 C C . TYR A 1 231 ? 8.469 -5.075 -9.761 1.00 93.81 231 TYR A C 1
ATOM 1850 O O . TYR A 1 231 ? 7.379 -4.946 -10.317 1.00 93.81 231 TYR A O 1
ATOM 1858 N N . ALA A 1 232 ? 8.643 -5.920 -8.738 1.00 94.88 232 ALA A N 1
ATOM 1859 C CA . ALA A 1 232 ? 7.565 -6.750 -8.214 1.00 94.88 232 ALA A CA 1
ATOM 1860 C C . ALA A 1 232 ? 6.498 -5.933 -7.461 1.00 94.88 232 ALA A C 1
ATOM 1862 O O . ALA A 1 232 ? 5.309 -6.192 -7.651 1.00 94.88 232 ALA A O 1
ATOM 1863 N N . LEU A 1 233 ? 6.902 -4.965 -6.623 1.00 95.50 233 LEU A N 1
ATOM 1864 C CA . LEU A 1 233 ? 5.991 -4.221 -5.728 1.00 95.50 233 LEU A CA 1
ATOM 1865 C C . LEU A 1 233 ? 6.049 -2.688 -5.898 1.00 95.50 233 LEU A C 1
ATOM 1867 O O . LEU A 1 233 ? 5.077 -2.001 -5.588 1.00 95.50 233 LEU A O 1
ATOM 1871 N N . ALA A 1 234 ? 7.167 -2.133 -6.377 1.00 94.88 234 ALA A N 1
ATOM 1872 C CA . ALA A 1 234 ? 7.380 -0.695 -6.580 1.00 94.88 234 ALA A CA 1
ATOM 1873 C C . ALA A 1 234 ? 8.142 -0.413 -7.897 1.00 94.88 234 ALA A C 1
ATOM 1875 O O . ALA A 1 234 ? 9.292 0.043 -7.883 1.00 94.88 234 ALA A O 1
ATOM 1876 N N . PRO A 1 235 ? 7.513 -0.671 -9.063 1.00 93.38 235 PRO A N 1
ATOM 1877 C CA . PRO A 1 235 ? 8.143 -0.463 -10.369 1.00 93.38 235 PRO A CA 1
ATOM 1878 C C . PRO A 1 235 ? 8.403 1.016 -10.718 1.00 93.38 235 PRO A C 1
ATOM 1880 O O . PRO A 1 235 ? 9.161 1.287 -11.642 1.00 93.38 235 PRO A O 1
ATOM 1883 N N . SER A 1 236 ? 7.810 1.968 -9.988 1.00 91.69 236 SER A N 1
ATOM 1884 C CA . SER A 1 236 ? 8.034 3.420 -10.125 1.00 91.69 236 SER A CA 1
ATOM 1885 C C . SER A 1 236 ? 8.770 3.986 -8.891 1.00 91.69 236 SER A C 1
ATOM 1887 O O . SER A 1 236 ? 9.309 3.221 -8.086 1.00 91.69 236 SER A O 1
ATOM 1889 N N . SER A 1 237 ? 8.868 5.310 -8.752 1.00 92.31 237 SER A N 1
ATOM 1890 C CA . SER A 1 237 ? 9.427 5.988 -7.575 1.00 92.31 237 SER A CA 1
ATOM 1891 C C . SER A 1 237 ? 8.800 7.370 -7.355 1.00 92.31 237 SER A C 1
ATOM 1893 O O . SER A 1 237 ? 7.950 7.807 -8.126 1.00 92.31 237 SER A O 1
ATOM 1895 N N . TRP A 1 238 ? 9.228 8.059 -6.295 1.00 90.94 238 TRP A N 1
ATOM 1896 C CA . TRP A 1 238 ? 8.826 9.431 -5.967 1.00 90.94 238 TRP A CA 1
ATOM 1897 C C . TRP A 1 238 ? 9.486 10.506 -6.847 1.00 90.94 238 TRP A C 1
ATOM 1899 O O . TRP A 1 238 ? 9.108 11.679 -6.777 1.00 90.94 238 TRP A O 1
ATOM 1909 N N . GLU A 1 239 ? 10.493 10.149 -7.647 1.00 92.50 239 GLU A N 1
ATOM 1910 C CA . GLU A 1 239 ? 11.176 11.110 -8.510 1.00 92.50 239 GLU A CA 1
ATOM 1911 C C . GLU A 1 239 ? 10.270 11.619 -9.630 1.00 92.50 239 GLU A C 1
ATOM 1913 O O . GLU A 1 239 ? 9.406 10.907 -10.137 1.00 92.50 239 GLU A O 1
ATOM 1918 N N . GLN A 1 240 ? 10.493 12.869 -10.035 1.00 91.62 240 GLN A N 1
ATOM 1919 C CA . GLN A 1 240 ? 9.636 13.549 -11.001 1.00 91.62 240 GLN A CA 1
ATOM 1920 C C . GLN A 1 240 ? 9.556 12.810 -12.342 1.00 91.62 240 GLN A C 1
ATOM 1922 O O . GLN A 1 240 ? 8.467 12.678 -12.887 1.00 91.62 240 GLN A O 1
ATOM 1927 N N . GLU A 1 241 ? 10.675 12.294 -12.857 1.00 91.81 241 GLU A N 1
ATOM 1928 C CA . GLU A 1 241 ? 10.706 11.553 -14.126 1.00 91.81 241 GLU A CA 1
ATOM 1929 C C . GLU A 1 241 ? 9.917 10.238 -14.045 1.00 91.81 241 GLU A C 1
ATOM 1931 O O . GLU A 1 241 ? 9.139 9.925 -14.946 1.00 91.81 241 GLU A O 1
ATOM 1936 N N . ASP A 1 242 ? 10.057 9.500 -12.939 1.00 92.38 242 ASP A N 1
ATOM 1937 C CA . ASP A 1 242 ? 9.347 8.237 -12.716 1.00 92.38 242 ASP A CA 1
ATOM 1938 C C . ASP A 1 242 ? 7.838 8.474 -12.529 1.00 92.38 242 ASP A C 1
ATOM 1940 O O . ASP A 1 242 ? 7.014 7.728 -13.069 1.00 92.38 242 ASP A O 1
ATOM 1944 N N . ALA A 1 243 ? 7.464 9.539 -11.816 1.00 93.12 243 ALA A N 1
ATOM 1945 C CA . ALA A 1 243 ? 6.076 9.949 -11.648 1.00 93.12 243 ALA A CA 1
ATOM 1946 C C . ALA A 1 243 ? 5.472 10.480 -12.962 1.00 93.12 243 ALA A C 1
ATOM 1948 O O . ALA A 1 243 ? 4.331 10.152 -13.285 1.00 93.12 243 ALA A O 1
ATOM 1949 N N . GLN A 1 244 ? 6.235 11.225 -13.767 1.00 92.88 244 GLN A N 1
ATOM 1950 C CA . GLN A 1 244 ? 5.809 11.670 -15.096 1.00 92.88 244 GLN A CA 1
ATOM 1951 C C . GLN A 1 244 ? 5.618 10.483 -16.045 1.00 92.88 244 GLN A C 1
ATOM 1953 O O . GLN A 1 244 ? 4.624 10.440 -16.760 1.00 92.88 244 GLN A O 1
ATOM 1958 N N . SER A 1 245 ? 6.520 9.499 -16.022 1.00 91.88 245 SER A N 1
ATOM 1959 C CA . SER A 1 245 ? 6.385 8.254 -16.793 1.00 91.88 245 SER A CA 1
ATOM 1960 C C . SER A 1 245 ? 5.161 7.437 -16.362 1.00 91.88 245 SER A C 1
ATOM 1962 O O . SER A 1 245 ? 4.477 6.824 -17.186 1.00 91.88 245 SER A O 1
ATOM 1964 N N . LEU A 1 246 ? 4.844 7.434 -15.064 1.00 94.00 246 LEU A N 1
ATOM 1965 C CA . LEU A 1 246 ? 3.688 6.717 -14.538 1.00 94.00 246 LEU A CA 1
ATOM 1966 C C . LEU A 1 246 ? 2.365 7.411 -14.894 1.00 94.00 246 LEU A C 1
ATOM 1968 O O . LEU A 1 246 ? 1.437 6.755 -15.372 1.00 94.00 246 LEU A O 1
ATOM 1972 N N . PHE A 1 247 ? 2.263 8.718 -14.646 1.00 93.81 247 PHE A N 1
ATOM 1973 C CA . PHE A 1 247 ? 0.991 9.438 -14.692 1.00 93.81 247 PHE A CA 1
ATOM 1974 C C . PHE A 1 247 ? 0.763 10.276 -15.952 1.00 93.81 247 PHE A C 1
ATOM 1976 O O . PHE A 1 247 ? -0.397 10.552 -16.272 1.00 93.81 247 PHE A O 1
ATOM 1983 N N . GLY A 1 248 ? 1.824 10.676 -16.650 1.00 91.06 248 GLY A N 1
ATOM 1984 C CA . GLY A 1 248 ? 1.759 11.535 -17.827 1.00 91.06 248 GLY A CA 1
ATOM 1985 C C . GLY A 1 248 ? 0.885 10.948 -18.931 1.00 91.06 248 GLY A C 1
ATOM 1986 O O . GLY A 1 248 ? 0.863 9.737 -19.153 1.00 91.06 248 GLY A O 1
ATOM 1987 N N . SER A 1 249 ? 0.131 11.818 -19.603 1.00 86.62 249 SER A N 1
ATOM 1988 C CA . SER A 1 249 ? -0.713 11.422 -20.728 1.00 86.62 249 SER A CA 1
ATOM 1989 C C . SER A 1 249 ? 0.085 11.389 -22.032 1.00 86.62 249 SER A C 1
ATOM 1991 O O . SER A 1 249 ? 0.812 12.326 -22.353 1.00 86.62 249 SER A O 1
ATOM 1993 N N . HIS A 1 250 ? -0.109 10.338 -22.820 1.00 83.50 250 HIS A N 1
ATOM 1994 C CA . HIS A 1 250 ? 0.440 10.161 -24.159 1.00 83.50 250 HIS A CA 1
ATOM 1995 C C . HIS A 1 250 ? -0.695 10.292 -25.187 1.00 83.50 250 HIS A C 1
ATOM 1997 O O . HIS A 1 250 ? -1.166 9.314 -25.765 1.00 83.50 250 HIS A O 1
ATOM 2003 N N . SER A 1 251 ? -1.179 11.525 -25.376 1.00 66.38 251 SER A N 1
ATOM 2004 C CA . SER A 1 251 ? -2.360 11.859 -26.191 1.00 66.38 251 SER A CA 1
ATOM 2005 C C . SER A 1 251 ? -2.163 11.704 -27.707 1.00 66.38 251 SER A C 1
ATOM 2007 O O . SER A 1 251 ? -3.146 11.549 -28.433 1.00 66.38 251 SER A O 1
ATOM 2009 N N . GLU A 1 252 ? -0.915 11.716 -28.187 1.00 57.69 252 GLU A N 1
ATOM 2010 C CA . GLU A 1 252 ? -0.572 11.507 -29.603 1.00 57.69 252 GLU A CA 1
ATOM 2011 C C . GLU A 1 252 ? -0.536 10.023 -30.007 1.00 57.69 252 GLU A C 1
ATOM 2013 O O . GLU A 1 252 ? -0.588 9.704 -31.196 1.00 57.69 252 GLU A O 1
ATOM 2018 N N . ALA A 1 253 ? -0.501 9.103 -29.038 1.00 54.00 253 ALA A N 1
ATOM 2019 C CA . ALA A 1 253 ? -0.624 7.678 -29.301 1.00 54.00 253 ALA A CA 1
ATOM 2020 C C . ALA A 1 253 ? -2.109 7.326 -29.478 1.00 54.00 253 ALA A C 1
ATOM 2022 O O . ALA A 1 253 ? -2.952 7.665 -28.641 1.00 54.00 253 ALA A O 1
ATOM 2023 N N . HIS A 1 254 ? -2.465 6.638 -30.567 1.00 50.06 254 HIS A N 1
ATOM 2024 C CA . HIS A 1 254 ? -3.797 6.046 -30.683 1.00 50.06 254 HIS A CA 1
ATOM 2025 C C . HIS A 1 254 ? -4.065 5.207 -29.429 1.00 50.06 254 HIS A C 1
ATOM 2027 O O . HIS A 1 254 ? -3.222 4.389 -29.062 1.00 50.06 254 HIS A O 1
ATOM 2033 N N . ALA A 1 255 ? -5.221 5.400 -28.774 1.00 49.28 255 ALA A N 1
ATOM 2034 C CA . ALA A 1 255 ? -5.634 4.512 -27.690 1.00 49.28 255 ALA A CA 1
ATOM 2035 C C . ALA A 1 255 ? -5.441 3.070 -28.187 1.00 49.28 255 ALA A C 1
ATOM 2037 O O . ALA A 1 255 ? -5.933 2.775 -29.286 1.00 49.28 255 ALA A O 1
ATOM 2038 N N . PRO A 1 256 ? -4.689 2.215 -27.463 1.00 49.81 256 PRO A N 1
ATOM 2039 C CA . PRO A 1 256 ? -4.298 0.914 -27.980 1.00 49.81 256 PRO A CA 1
ATOM 2040 C C . PRO A 1 256 ? -5.530 0.197 -28.528 1.00 49.81 256 PRO A C 1
ATOM 2042 O O . PRO A 1 256 ? -6.606 0.237 -27.917 1.00 49.81 256 PRO A O 1
ATOM 2045 N N . HIS A 1 257 ? -5.369 -0.351 -29.738 1.00 43.62 257 HIS A N 1
ATOM 2046 C CA . HIS A 1 257 ? -6.437 -0.926 -30.548 1.00 43.62 257 HIS A CA 1
ATOM 2047 C C . HIS A 1 257 ? -7.424 -1.737 -29.703 1.00 43.62 257 HIS A C 1
ATOM 2049 O O . HIS A 1 257 ? -7.014 -2.496 -28.828 1.00 43.62 257 HIS A O 1
ATOM 2055 N N . LEU A 1 258 ? -8.720 -1.569 -30.005 1.00 37.31 258 LEU A N 1
ATOM 2056 C CA . LEU A 1 258 ? -9.849 -2.340 -29.477 1.00 37.31 258 LEU A CA 1
ATOM 2057 C C . LEU A 1 258 ? -9.458 -3.801 -29.211 1.00 37.31 258 LEU A C 1
ATOM 2059 O O . LEU A 1 258 ? -9.367 -4.633 -30.108 1.00 37.31 258 LEU A O 1
ATOM 2063 N N . GLY A 1 259 ? -9.226 -4.064 -27.939 1.00 41.31 259 GLY A N 1
ATOM 2064 C CA . GLY A 1 259 ? -8.838 -5.318 -27.328 1.00 41.31 259 GLY A CA 1
ATOM 2065 C C . GLY A 1 259 ? -8.744 -5.030 -25.832 1.00 41.31 259 GLY A C 1
ATOM 2066 O O . GLY A 1 259 ? -8.536 -3.862 -25.465 1.00 41.31 259 GLY A O 1
ATOM 2067 N N . PRO A 1 260 ? -8.956 -6.019 -24.948 1.00 38.12 260 PRO A N 1
ATOM 2068 C CA . PRO A 1 260 ? -8.647 -5.817 -23.544 1.00 38.12 260 PRO A CA 1
ATOM 2069 C C . PRO A 1 260 ? -7.208 -5.305 -23.502 1.00 38.12 260 PRO A C 1
ATOM 2071 O O . PRO A 1 260 ? -6.292 -5.963 -24.000 1.00 38.12 260 PRO A O 1
ATOM 2074 N N . ALA A 1 261 ? -7.026 -4.080 -23.002 1.00 44.06 261 ALA A N 1
ATOM 2075 C CA . ALA A 1 261 ? -5.730 -3.681 -22.497 1.00 44.06 261 ALA A CA 1
ATOM 2076 C C . ALA A 1 261 ? -5.505 -4.679 -21.373 1.00 44.06 261 ALA A C 1
ATOM 2078 O O . ALA A 1 261 ? -6.114 -4.552 -20.316 1.00 44.06 261 ALA A O 1
ATOM 2079 N N . ASP A 1 262 ? -4.817 -5.763 -21.700 1.00 47.81 262 ASP A N 1
ATOM 2080 C CA . ASP A 1 262 ? -4.504 -6.826 -20.778 1.00 47.81 262 ASP A CA 1
ATOM 2081 C C . ASP A 1 262 ? -3.108 -6.501 -20.245 1.00 47.81 262 ASP A C 1
ATOM 2083 O O . ASP A 1 262 ? -2.108 -6.926 -20.839 1.00 47.81 262 ASP A O 1
ATOM 2087 N N . PRO A 1 263 ? -2.992 -5.690 -19.171 1.00 44.97 263 PRO A N 1
ATOM 2088 C CA . PRO A 1 263 ? -1.723 -5.518 -18.473 1.00 44.97 263 PRO A CA 1
ATOM 2089 C C . PRO A 1 263 ? -1.224 -6.851 -17.893 1.00 44.97 263 PRO A C 1
ATOM 2091 O O . PRO A 1 263 ? -0.081 -6.932 -17.443 1.00 44.97 263 PRO A O 1
ATOM 2094 N N . HIS A 1 264 ? -2.050 -7.903 -17.944 1.00 48.69 264 HIS A N 1
ATOM 2095 C CA . HIS A 1 264 ? -1.769 -9.271 -17.541 1.00 48.69 264 HIS A CA 1
ATOM 2096 C C . HIS A 1 264 ? -1.879 -10.227 -18.724 1.00 48.69 264 HIS A C 1
ATOM 2098 O O . HIS A 1 264 ? -2.418 -11.325 -18.559 1.00 48.69 264 HIS A O 1
ATOM 2104 N N . ARG A 1 265 ? -1.319 -9.849 -19.896 1.00 50.81 265 ARG A N 1
ATOM 2105 C CA . ARG A 1 265 ? -1.038 -10.835 -20.955 1.00 50.81 265 ARG A CA 1
ATOM 2106 C C . ARG A 1 265 ? -0.514 -12.086 -20.255 1.00 50.81 265 ARG A C 1
ATOM 2108 O O . ARG A 1 265 ? 0.413 -11.929 -19.450 1.00 50.81 265 ARG A O 1
ATOM 2115 N N . PRO A 1 266 ? -1.127 -13.265 -20.486 1.00 42.78 266 PRO A N 1
ATOM 2116 C CA . PRO A 1 266 ? -0.897 -14.445 -19.668 1.00 42.78 266 PRO A CA 1
ATOM 2117 C C . PRO A 1 266 ? 0.596 -14.594 -19.460 1.00 42.78 266 PRO A C 1
ATOM 2119 O O . PRO A 1 266 ? 1.340 -14.547 -20.446 1.00 42.78 266 PRO A O 1
ATOM 2122 N N . ALA A 1 267 ? 1.008 -14.663 -18.184 1.00 44.47 267 ALA A N 1
ATOM 2123 C CA . ALA A 1 267 ? 2.407 -14.797 -17.803 1.00 44.47 267 ALA A CA 1
ATOM 2124 C C . ALA A 1 267 ? 3.021 -15.803 -18.763 1.00 44.47 267 ALA A C 1
ATOM 2126 O O . ALA A 1 267 ? 2.507 -16.914 -18.870 1.00 44.47 267 ALA A O 1
ATOM 2127 N N . LEU A 1 268 ? 3.997 -15.366 -19.555 1.00 51.72 268 LEU A N 1
ATOM 2128 C CA . LEU A 1 268 ? 4.538 -16.188 -20.621 1.00 51.72 268 LEU A CA 1
ATOM 2129 C C . LEU A 1 268 ? 5.049 -17.478 -19.965 1.00 51.72 268 LEU A C 1
ATOM 2131 O O . LEU A 1 268 ? 6.047 -17.469 -19.253 1.00 51.72 268 LEU A O 1
ATOM 2135 N N . THR A 1 269 ? 4.313 -18.578 -20.128 1.00 48.81 269 THR A N 1
ATOM 2136 C CA . THR A 1 269 ? 4.463 -19.798 -19.313 1.00 48.81 269 THR A CA 1
ATOM 2137 C C . THR A 1 269 ? 5.631 -20.669 -19.767 1.00 48.81 269 THR A C 1
ATOM 2139 O O . THR A 1 269 ? 5.709 -21.851 -19.440 1.00 48.81 269 THR A O 1
ATOM 2142 N N . THR A 1 270 ? 6.531 -20.103 -20.566 1.00 57.28 270 THR A N 1
ATOM 2143 C CA . THR A 1 270 ? 7.681 -20.808 -21.108 1.00 57.28 270 THR A CA 1
ATOM 2144 C C . THR A 1 270 ? 8.890 -20.580 -20.215 1.00 57.28 270 THR A C 1
ATOM 2146 O O . THR A 1 270 ? 9.312 -19.451 -19.990 1.00 57.28 270 THR A O 1
ATOM 2149 N N . GLU A 1 271 ? 9.493 -21.675 -19.758 1.00 56.16 271 GLU A N 1
ATOM 2150 C CA . GLU A 1 271 ? 10.794 -21.662 -19.078 1.00 56.16 271 GLU A CA 1
ATOM 2151 C C . GLU A 1 271 ? 11.944 -21.296 -20.039 1.00 56.16 271 GLU A C 1
ATOM 2153 O O . GLU A 1 271 ? 13.064 -21.022 -19.611 1.00 56.16 271 GLU A O 1
ATOM 2158 N N . ASN A 1 272 ? 11.686 -21.276 -21.354 1.00 69.00 272 ASN A N 1
ATOM 2159 C CA . ASN A 1 272 ? 12.670 -20.890 -22.357 1.00 69.00 272 ASN A CA 1
ATOM 2160 C C . ASN A 1 272 ? 12.761 -19.358 -22.483 1.00 69.00 272 ASN A C 1
ATOM 2162 O O . ASN A 1 272 ? 11.893 -18.719 -23.085 1.00 69.00 272 ASN A O 1
ATOM 2166 N N . ALA A 1 273 ? 13.858 -18.802 -21.962 1.00 72.25 273 ALA A N 1
ATOM 2167 C CA . ALA A 1 273 ? 14.174 -17.377 -22.004 1.00 72.25 273 ALA A CA 1
ATOM 2168 C C . ALA A 1 273 ? 14.277 -16.796 -23.428 1.00 72.25 273 ALA A C 1
ATOM 2170 O O . ALA A 1 273 ? 13.932 -15.635 -23.630 1.00 72.25 273 ALA A O 1
ATOM 2171 N N . GLU A 1 274 ? 14.692 -17.581 -24.425 1.00 69.62 274 GLU A N 1
ATOM 2172 C CA . GLU A 1 274 ? 14.742 -17.134 -25.825 1.00 69.62 274 GLU A CA 1
ATOM 2173 C C . GLU A 1 274 ? 13.329 -16.944 -26.385 1.00 69.62 274 GLU A C 1
ATOM 2175 O O . GLU A 1 274 ? 13.047 -15.951 -27.046 1.00 69.62 274 GLU A O 1
ATOM 2180 N N . VAL A 1 275 ? 12.397 -17.844 -26.058 1.00 70.12 275 VAL A N 1
ATOM 2181 C CA . VAL A 1 275 ? 10.993 -17.703 -26.476 1.00 70.12 275 VAL A CA 1
ATOM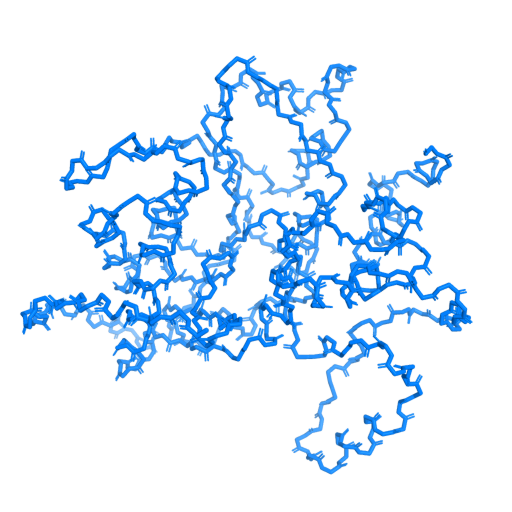 2182 C C . VAL A 1 275 ? 10.326 -16.526 -25.759 1.00 70.12 275 VAL A C 1
ATOM 2184 O O . VAL A 1 275 ? 9.562 -15.794 -26.385 1.00 70.12 275 VAL A O 1
ATOM 2187 N N . LEU A 1 276 ? 10.645 -16.295 -24.476 1.00 67.25 276 LEU A N 1
ATOM 2188 C CA . LEU A 1 276 ? 10.221 -15.082 -23.761 1.00 67.25 276 LEU A CA 1
ATOM 2189 C C . LEU A 1 276 ? 10.700 -13.819 -24.477 1.00 67.25 276 LEU A C 1
ATOM 2191 O O . LEU A 1 276 ? 9.912 -12.905 -24.717 1.00 67.25 276 LEU A O 1
ATOM 2195 N N . TRP A 1 277 ? 11.980 -13.792 -24.843 1.00 63.66 277 TRP A N 1
ATOM 2196 C CA . TRP A 1 277 ? 12.609 -12.676 -25.537 1.00 63.66 277 TRP A CA 1
ATOM 2197 C C . TRP A 1 277 ? 11.970 -12.405 -26.902 1.00 63.66 277 TRP A C 1
ATOM 2199 O O . TRP A 1 277 ? 11.652 -11.259 -27.217 1.00 63.66 277 TRP A O 1
ATOM 2209 N N . GLU A 1 278 ? 11.706 -13.447 -27.691 1.00 68.12 278 GLU A N 1
ATOM 2210 C CA . GLU A 1 278 ? 11.059 -13.305 -28.998 1.00 68.12 278 GLU A CA 1
ATOM 2211 C C . GLU A 1 278 ? 9.594 -12.861 -28.885 1.00 68.12 278 GLU A C 1
ATOM 2213 O O . GLU A 1 278 ? 9.151 -12.012 -29.657 1.00 68.12 278 GLU A O 1
ATOM 2218 N N . LEU A 1 279 ? 8.840 -13.352 -27.896 1.00 64.38 279 LEU A N 1
ATOM 2219 C CA . LEU A 1 279 ? 7.460 -12.908 -27.653 1.00 64.38 279 LEU A CA 1
ATOM 2220 C C . LEU A 1 279 ? 7.396 -11.463 -27.141 1.00 64.38 279 LEU A C 1
ATOM 2222 O O . LEU A 1 279 ? 6.502 -10.713 -27.538 1.00 64.38 279 LEU A O 1
ATOM 2226 N N . ALA A 1 280 ? 8.357 -11.051 -26.309 1.00 62.22 280 ALA A N 1
ATOM 2227 C CA . ALA A 1 280 ? 8.504 -9.664 -25.879 1.00 62.22 280 ALA A CA 1
ATOM 2228 C C . ALA A 1 280 ? 8.846 -8.745 -27.065 1.00 62.22 280 ALA A C 1
ATOM 2230 O O . ALA A 1 280 ? 8.207 -7.707 -27.234 1.00 62.22 280 ALA A O 1
ATOM 2231 N N . ARG A 1 281 ? 9.777 -9.156 -27.939 1.00 60.94 281 ARG A N 1
ATOM 2232 C CA . ARG A 1 281 ? 10.146 -8.426 -29.169 1.00 60.94 281 ARG A CA 1
ATOM 2233 C C . ARG A 1 281 ? 9.032 -8.367 -30.209 1.00 60.94 281 ARG A C 1
ATOM 2235 O O . ARG A 1 281 ? 8.930 -7.381 -30.929 1.00 60.94 281 ARG A O 1
ATOM 2242 N N . ALA A 1 282 ? 8.220 -9.415 -30.314 1.00 58.62 282 ALA A N 1
ATOM 2243 C CA . ALA A 1 282 ? 7.067 -9.451 -31.208 1.00 58.62 282 ALA A CA 1
ATOM 2244 C C . ALA A 1 282 ? 5.885 -8.622 -30.676 1.00 58.62 282 ALA A C 1
ATOM 2246 O O . ALA A 1 282 ? 4.918 -8.391 -31.405 1.00 58.62 282 ALA A O 1
ATOM 2247 N N . SER A 1 283 ? 5.932 -8.179 -29.413 1.00 59.12 283 SER A N 1
ATOM 2248 C CA . SER A 1 283 ? 4.923 -7.282 -28.864 1.00 59.12 283 SER A CA 1
ATOM 2249 C C . SER A 1 283 ? 5.123 -5.865 -29.408 1.00 59.12 283 SER A C 1
ATOM 2251 O O . SER A 1 283 ? 6.168 -5.250 -29.224 1.00 59.12 283 SER A O 1
ATOM 2253 N N . SER A 1 284 ? 4.109 -5.344 -30.099 1.00 61.62 284 SER A N 1
ATOM 2254 C CA . SER A 1 284 ? 4.054 -3.960 -30.577 1.00 61.62 284 SER A CA 1
ATOM 2255 C C . SER A 1 284 ? 3.738 -3.004 -29.420 1.00 61.62 284 SER A C 1
ATOM 2257 O O . SER A 1 284 ? 2.636 -2.460 -29.353 1.00 61.62 284 SER A O 1
ATOM 2259 N N . ARG A 1 285 ? 4.651 -2.885 -28.454 1.00 70.19 285 ARG A N 1
ATOM 2260 C CA . ARG A 1 285 ? 4.549 -1.873 -27.398 1.00 70.19 285 ARG A CA 1
ATOM 2261 C C . ARG A 1 285 ? 5.082 -0.551 -27.922 1.00 70.19 285 ARG A C 1
ATOM 2263 O O . ARG A 1 285 ? 6.113 -0.526 -28.593 1.00 70.19 285 ARG A O 1
ATOM 2270 N N . GLU A 1 286 ? 4.387 0.527 -27.596 1.00 78.44 286 GLU A N 1
ATOM 2271 C CA . GLU A 1 286 ? 4.939 1.866 -27.784 1.00 78.44 286 GLU A CA 1
ATOM 2272 C C . GLU A 1 286 ? 6.085 2.085 -26.784 1.00 78.44 286 GLU A C 1
ATOM 2274 O O . GLU A 1 286 ? 6.085 1.508 -25.697 1.00 78.44 286 GLU A O 1
ATOM 2279 N N . GLU A 1 287 ? 7.060 2.930 -27.123 1.00 81.94 287 GLU A N 1
ATOM 2280 C CA . GLU A 1 287 ? 8.268 3.136 -26.300 1.00 81.94 287 GLU A CA 1
ATOM 2281 C C . GLU A 1 287 ? 7.975 3.643 -24.878 1.00 81.94 287 GLU A C 1
ATOM 2283 O O . GLU A 1 287 ? 8.767 3.424 -23.965 1.00 81.94 287 GLU A O 1
ATOM 2288 N N . TRP A 1 288 ? 6.835 4.306 -24.681 1.00 85.06 288 TRP A N 1
ATOM 2289 C CA . TRP A 1 288 ? 6.410 4.827 -23.384 1.00 85.06 288 TRP A CA 1
ATOM 2290 C C . TRP A 1 288 ? 5.714 3.780 -22.502 1.00 85.06 288 TRP A C 1
ATOM 2292 O O . TRP A 1 288 ? 5.497 4.031 -21.318 1.00 85.06 288 TRP A O 1
ATOM 2302 N N . GLU A 1 289 ? 5.324 2.626 -23.052 1.00 85.75 289 GLU A N 1
ATOM 2303 C CA . GLU A 1 289 ? 4.549 1.622 -22.328 1.00 85.75 289 GLU A CA 1
ATOM 2304 C C . GLU A 1 289 ? 5.416 0.806 -21.360 1.00 85.75 289 GLU A C 1
ATOM 2306 O O . GLU A 1 289 ? 6.270 0.016 -21.763 1.00 85.75 289 GLU A O 1
ATOM 2311 N N . ASN A 1 290 ? 5.101 0.895 -20.068 1.00 85.94 290 ASN A N 1
ATOM 2312 C CA . ASN A 1 290 ? 5.719 0.065 -19.041 1.00 85.94 290 ASN A CA 1
ATOM 2313 C C . ASN A 1 290 ? 5.215 -1.383 -19.102 1.00 85.94 290 ASN A C 1
ATOM 2315 O O . ASN A 1 290 ? 4.028 -1.656 -19.320 1.00 85.94 290 ASN A O 1
ATOM 2319 N N . ASP A 1 291 ? 6.132 -2.318 -18.850 1.00 83.50 291 ASP A N 1
ATOM 2320 C CA . ASP A 1 291 ? 5.832 -3.738 -18.719 1.00 83.50 291 ASP A CA 1
ATOM 2321 C C . ASP A 1 291 ? 5.591 -4.126 -17.261 1.00 83.50 291 ASP A C 1
ATOM 2323 O O . ASP A 1 291 ? 6.526 -4.333 -16.490 1.00 83.50 291 ASP A O 1
ATOM 2327 N N . TYR A 1 292 ? 4.324 -4.297 -16.904 1.00 87.50 292 TYR A N 1
ATOM 2328 C CA . TYR A 1 292 ? 3.934 -4.755 -15.574 1.00 87.50 292 TYR A CA 1
ATOM 2329 C C . TYR A 1 292 ? 3.844 -6.285 -15.454 1.00 87.50 292 TYR A C 1
ATOM 2331 O O . TYR A 1 292 ? 3.322 -6.785 -14.461 1.00 87.50 292 TYR A O 1
ATOM 2339 N N . SER A 1 293 ? 4.352 -7.062 -16.422 1.00 81.31 293 SER A N 1
ATOM 2340 C CA . SER A 1 293 ? 4.255 -8.532 -16.434 1.00 81.31 293 SER A CA 1
ATOM 2341 C C . SER A 1 293 ? 4.959 -9.221 -15.260 1.00 81.31 293 SER A C 1
ATOM 2343 O O . SER A 1 293 ? 4.540 -10.318 -14.892 1.00 81.31 293 SER A O 1
ATOM 2345 N N . CYS A 1 294 ? 5.927 -8.577 -14.606 1.00 84.38 294 CYS A N 1
ATOM 2346 C CA . CYS A 1 294 ? 6.557 -9.060 -13.369 1.00 84.38 294 CYS A CA 1
ATOM 2347 C C . CYS A 1 294 ? 6.009 -8.395 -12.091 1.00 84.38 294 CYS A C 1
ATOM 2349 O O . CYS A 1 294 ? 6.340 -8.822 -10.985 1.00 84.38 294 CYS A O 1
ATOM 2351 N N . SER A 1 295 ? 5.154 -7.379 -12.233 1.00 93.56 295 SER A N 1
ATOM 2352 C CA . SER A 1 295 ? 4.618 -6.597 -11.122 1.00 93.56 295 SER A CA 1
ATOM 2353 C C . SER A 1 295 ? 3.361 -7.235 -10.548 1.00 93.56 295 SER A C 1
ATOM 2355 O O . SER A 1 295 ? 2.390 -7.506 -11.261 1.00 93.56 295 SER A O 1
ATOM 2357 N N . TYR A 1 296 ? 3.370 -7.432 -9.235 1.00 95.62 296 TYR A N 1
ATOM 2358 C CA . TYR A 1 296 ? 2.202 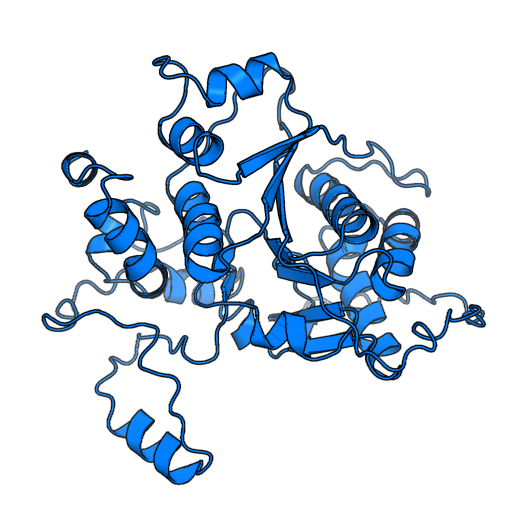-7.836 -8.469 1.00 95.62 296 TYR A CA 1
ATOM 2359 C C . TYR A 1 296 ? 1.384 -6.638 -7.987 1.00 95.62 296 TYR A C 1
ATOM 2361 O O . TYR A 1 296 ? 0.164 -6.740 -7.861 1.00 95.62 296 TYR A O 1
ATOM 2369 N N . ALA A 1 297 ? 2.045 -5.505 -7.762 1.00 96.81 297 ALA A N 1
ATOM 2370 C CA . ALA A 1 297 ? 1.418 -4.240 -7.416 1.00 96.81 297 ALA A CA 1
ATOM 2371 C C . ALA A 1 297 ? 2.210 -3.056 -7.992 1.00 96.81 297 ALA A C 1
ATOM 2373 O O . ALA A 1 297 ? 3.365 -3.200 -8.400 1.00 96.81 297 ALA A O 1
ATOM 2374 N N . ILE A 1 298 ? 1.584 -1.880 -8.002 1.00 95.38 298 ILE A N 1
ATOM 2375 C CA . ILE A 1 298 ? 2.240 -0.598 -8.269 1.00 95.38 298 ILE A CA 1
ATOM 2376 C C . ILE A 1 298 ? 2.084 0.281 -7.037 1.00 95.38 298 ILE A C 1
ATOM 2378 O O . ILE A 1 298 ? 0.964 0.658 -6.706 1.00 95.38 298 ILE A O 1
ATOM 2382 N N . HIS A 1 299 ? 3.199 0.653 -6.412 1.00 96.12 299 HIS A N 1
ATOM 2383 C CA . HIS A 1 299 ? 3.249 1.777 -5.479 1.00 96.12 299 HIS A CA 1
ATOM 2384 C C . HIS A 1 299 ? 3.319 3.089 -6.280 1.00 96.12 299 HIS A C 1
ATOM 2386 O O . HIS A 1 299 ? 4.338 3.399 -6.902 1.00 96.12 299 HIS A O 1
ATOM 2392 N N . ALA A 1 300 ? 2.205 3.817 -6.336 1.00 93.62 300 ALA A N 1
ATOM 2393 C CA . ALA A 1 300 ? 2.007 5.001 -7.166 1.00 93.62 300 ALA A CA 1
ATOM 2394 C C . ALA A 1 300 ? 2.306 6.289 -6.381 1.00 93.62 300 ALA A C 1
ATOM 2396 O O . ALA A 1 300 ? 1.411 7.094 -6.117 1.00 93.62 300 ALA A O 1
ATOM 2397 N N . PHE A 1 301 ? 3.582 6.456 -6.018 1.00 87.38 301 PHE A N 1
ATOM 2398 C CA . PHE A 1 301 ? 4.072 7.563 -5.196 1.00 87.38 301 PHE A CA 1
ATOM 2399 C C . PHE A 1 301 ? 3.557 8.924 -5.675 1.00 87.38 301 PHE A C 1
ATOM 2401 O O . PHE A 1 301 ? 3.593 9.259 -6.863 1.00 87.38 301 PHE A O 1
ATOM 2408 N N . LYS A 1 302 ? 3.110 9.747 -4.727 1.00 75.00 302 LYS A N 1
ATOM 2409 C CA . LYS A 1 302 ? 2.631 11.098 -5.018 1.00 75.00 302 LYS A CA 1
ATOM 2410 C C . LYS A 1 302 ? 3.777 12.010 -5.475 1.00 75.00 302 LYS A C 1
ATOM 2412 O O . LYS A 1 302 ? 4.771 12.168 -4.772 1.00 75.00 302 LYS A O 1
ATOM 2417 N N . ASN A 1 303 ? 3.563 12.709 -6.586 1.00 75.88 303 ASN A N 1
ATOM 2418 C CA . ASN A 1 303 ? 4.338 13.881 -6.985 1.00 75.88 303 ASN A CA 1
ATOM 2419 C C . ASN A 1 303 ? 3.363 14.981 -7.441 1.00 75.88 303 ASN A C 1
ATOM 2421 O O . ASN A 1 303 ? 2.363 14.680 -8.090 1.00 75.88 303 ASN A O 1
ATOM 2425 N N . ASN A 1 304 ? 3.596 16.230 -7.031 1.00 69.31 304 ASN A N 1
ATOM 2426 C CA . ASN A 1 304 ? 2.638 17.327 -7.225 1.00 69.31 304 ASN A CA 1
ATOM 2427 C C . ASN A 1 304 ? 2.867 18.128 -8.515 1.00 69.31 304 ASN A C 1
ATOM 2429 O O . ASN A 1 304 ? 1.971 18.863 -8.915 1.00 69.31 304 ASN A O 1
ATOM 2433 N N . ASP A 1 305 ? 4.025 17.972 -9.161 1.00 78.06 305 ASP A N 1
ATOM 2434 C CA . ASP A 1 305 ? 4.452 18.822 -10.277 1.00 78.06 305 ASP A CA 1
ATOM 2435 C C . ASP A 1 305 ? 4.608 17.991 -11.558 1.00 78.06 305 ASP A C 1
ATOM 2437 O O . ASP A 1 305 ? 5.717 17.779 -12.063 1.00 78.06 305 ASP A O 1
ATOM 2441 N N . LEU A 1 306 ? 3.478 17.484 -12.058 1.00 83.00 306 LEU A N 1
ATOM 2442 C CA . LEU A 1 306 ? 3.413 16.642 -13.254 1.00 83.00 306 LEU A CA 1
ATOM 2443 C C . LEU A 1 306 ? 2.795 17.401 -14.430 1.00 83.00 306 LEU A C 1
ATOM 2445 O O . LEU A 1 306 ? 1.752 18.043 -14.306 1.00 83.00 306 LEU A O 1
ATOM 2449 N N . HIS A 1 307 ? 3.451 17.317 -15.584 1.00 80.81 307 HIS A N 1
ATOM 2450 C CA . HIS A 1 307 ? 2.990 17.923 -16.826 1.00 80.81 307 HIS A CA 1
ATOM 2451 C C . HIS A 1 307 ? 1.784 17.149 -17.371 1.00 80.81 307 HIS A C 1
ATOM 2453 O O . HIS A 1 307 ? 1.817 15.916 -17.431 1.00 80.81 307 HIS A O 1
ATOM 2459 N N . ASP A 1 308 ? 0.739 17.871 -17.783 1.00 81.06 308 ASP A N 1
ATOM 2460 C CA . ASP A 1 308 ? -0.508 17.325 -18.344 1.00 81.06 308 ASP A CA 1
ATOM 2461 C C . ASP A 1 308 ? -1.210 16.273 -17.466 1.00 81.06 308 ASP A C 1
ATOM 2463 O O . ASP A 1 308 ? -1.865 15.354 -17.968 1.00 81.06 308 ASP A O 1
ATOM 2467 N N . PHE A 1 309 ? -1.092 16.397 -16.142 1.00 87.25 309 PHE A N 1
ATOM 2468 C CA . PHE A 1 309 ? -1.770 15.523 -15.193 1.00 87.25 309 PHE A CA 1
ATOM 2469 C C . PHE A 1 309 ? -2.580 16.329 -14.176 1.00 87.25 309 PHE A C 1
ATOM 2471 O O . PHE A 1 309 ? -2.046 16.939 -13.255 1.00 87.25 309 PHE A O 1
ATOM 2478 N N . GLU A 1 310 ? -3.901 16.289 -14.333 1.00 85.75 310 GLU A N 1
ATOM 2479 C CA . GLU A 1 310 ? -4.853 16.988 -13.457 1.00 85.75 310 GLU A CA 1
ATOM 2480 C C . GLU A 1 310 ? -5.355 16.108 -12.297 1.00 85.75 310 GLU A C 1
ATOM 2482 O O . GLU A 1 310 ? -6.096 16.566 -11.428 1.00 85.75 310 GLU A O 1
ATOM 2487 N N . GLY A 1 311 ? -4.949 14.834 -12.267 1.00 89.44 311 GLY A N 1
ATOM 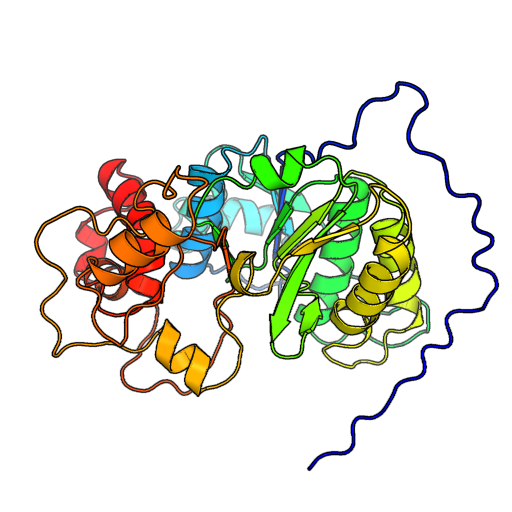2488 C CA . GLY A 1 311 ? -5.325 13.867 -11.242 1.00 89.44 311 GLY A CA 1
ATOM 2489 C C . GLY A 1 311 ? -5.997 12.605 -11.786 1.00 89.44 311 GLY A C 1
ATOM 2490 O O . GLY A 1 311 ? -6.280 12.455 -12.974 1.00 89.44 311 GLY A O 1
ATOM 2491 N N . ILE A 1 312 ? -6.260 11.665 -10.876 1.00 92.00 312 ILE A N 1
ATOM 2492 C CA . ILE A 1 312 ? -6.867 10.368 -11.198 1.00 92.00 312 ILE A CA 1
ATOM 2493 C C . ILE A 1 312 ? -8.390 10.523 -11.229 1.00 92.00 312 ILE A C 1
ATOM 2495 O O . ILE A 1 312 ? -9.049 10.521 -10.188 1.00 92.00 312 ILE A O 1
ATOM 2499 N N . THR A 1 313 ? -8.945 10.625 -12.435 1.00 92.69 313 THR A N 1
ATOM 2500 C CA . THR A 1 313 ? -10.391 10.613 -12.712 1.00 92.69 313 THR A CA 1
ATOM 2501 C C . THR A 1 313 ? -10.795 9.337 -13.453 1.00 92.69 313 THR A C 1
ATOM 2503 O O . THR A 1 313 ? -9.947 8.625 -13.998 1.00 92.69 313 THR A O 1
ATOM 2506 N N . LEU A 1 314 ? -12.096 9.033 -13.520 1.00 92.31 314 LEU A N 1
ATOM 2507 C CA . LEU A 1 314 ? -12.570 7.908 -14.336 1.00 92.31 314 LEU A CA 1
ATOM 2508 C C . LEU A 1 314 ? -12.240 8.119 -15.812 1.00 92.31 314 LEU A C 1
ATOM 2510 O O . LEU A 1 314 ? -11.779 7.192 -16.472 1.00 92.31 314 LEU A O 1
ATOM 2514 N N . ARG A 1 315 ? -12.395 9.349 -16.315 1.00 91.06 315 ARG A N 1
ATOM 2515 C CA . ARG A 1 315 ? -11.995 9.712 -17.678 1.00 91.06 315 ARG A CA 1
ATOM 2516 C C . ARG A 1 315 ? -10.521 9.416 -17.937 1.00 91.06 315 ARG A C 1
ATOM 2518 O O . ARG A 1 315 ? -10.195 8.835 -18.968 1.00 91.06 315 ARG A O 1
ATOM 2525 N N . TYR A 1 316 ? -9.657 9.791 -17.000 1.00 91.69 316 TYR A N 1
ATOM 2526 C CA . TYR A 1 316 ? -8.224 9.535 -17.082 1.00 91.69 316 TYR A CA 1
ATOM 2527 C C . TYR A 1 316 ? -7.906 8.033 -17.142 1.00 91.69 316 TYR A C 1
ATOM 2529 O O . TYR A 1 316 ? -7.154 7.601 -18.010 1.00 91.69 316 TYR A O 1
ATOM 2537 N N . VAL A 1 317 ? -8.515 7.214 -16.278 1.00 92.69 317 VAL A N 1
ATOM 2538 C CA . VAL A 1 317 ? -8.275 5.760 -16.295 1.00 92.69 317 VAL A CA 1
ATOM 2539 C C . VAL A 1 317 ? -8.813 5.115 -17.578 1.00 92.69 317 VAL A C 1
ATOM 2541 O O . VAL A 1 317 ? -8.133 4.299 -18.199 1.00 92.69 317 VAL A O 1
ATOM 2544 N N . LEU A 1 318 ? -10.018 5.496 -18.008 1.00 89.81 318 LEU A N 1
ATOM 2545 C CA . LEU A 1 318 ? -10.677 4.915 -19.181 1.00 89.81 318 LEU A CA 1
ATOM 2546 C C . LEU A 1 318 ? -10.026 5.330 -20.509 1.00 89.81 318 LEU A C 1
ATOM 2548 O O . LEU A 1 318 ? -10.129 4.587 -21.488 1.00 89.81 318 LEU A O 1
ATOM 2552 N N . SER A 1 319 ? -9.314 6.464 -20.557 1.00 88.50 319 SER A N 1
ATOM 2553 C CA . SER A 1 319 ? -8.551 6.857 -21.749 1.00 88.50 319 SER A CA 1
ATOM 2554 C C . SER A 1 319 ? -7.373 5.918 -22.015 1.00 88.50 319 SER A C 1
ATOM 2556 O O . SER A 1 319 ? -7.010 5.719 -23.175 1.00 88.50 319 SER A O 1
ATOM 2558 N N . ARG A 1 320 ? -6.807 5.307 -20.958 1.00 89.44 320 ARG A N 1
ATOM 2559 C CA . ARG A 1 320 ? -5.643 4.404 -21.019 1.00 89.44 320 ARG A CA 1
ATOM 2560 C C . ARG A 1 320 ? -4.415 5.051 -21.678 1.00 89.44 320 ARG A C 1
ATOM 2562 O O . ARG A 1 320 ? -3.601 4.359 -22.282 1.00 89.44 320 ARG A O 1
ATOM 2569 N N . GLN A 1 321 ? -4.289 6.373 -21.556 1.00 89.12 321 GLN A N 1
ATOM 2570 C CA . GLN A 1 321 ? -3.205 7.159 -22.160 1.00 89.12 321 GLN A CA 1
ATOM 2571 C C . GLN A 1 321 ? -1.986 7.338 -21.248 1.00 89.12 321 GLN A C 1
ATOM 2573 O O . GLN A 1 321 ? -1.033 7.991 -21.641 1.00 89.12 321 GLN A O 1
ATOM 2578 N N . SER A 1 322 ? -1.992 6.767 -20.046 1.00 92.00 322 SER A N 1
ATOM 2579 C CA . SER A 1 322 ? -0.834 6.743 -19.150 1.00 92.00 322 SER A CA 1
ATOM 2580 C C . SER A 1 322 ? -0.554 5.324 -18.674 1.00 92.00 322 SER A C 1
ATOM 2582 O O . SER A 1 322 ? -1.423 4.444 -18.733 1.00 92.00 322 SER A O 1
ATOM 2584 N N . ASN A 1 323 ? 0.649 5.093 -18.156 1.00 93.00 323 ASN A N 1
ATOM 2585 C CA . ASN A 1 323 ? 1.014 3.795 -17.603 1.00 93.00 323 ASN A CA 1
ATOM 2586 C C . ASN A 1 323 ? 0.175 3.425 -16.374 1.00 93.00 323 ASN A C 1
ATOM 2588 O O . ASN A 1 323 ? -0.274 2.283 -16.267 1.00 93.00 323 ASN A O 1
ATOM 2592 N N . PHE A 1 324 ? -0.128 4.394 -15.505 1.00 95.00 324 PHE A N 1
ATOM 2593 C CA . PHE A 1 324 ? -1.045 4.200 -14.386 1.00 95.00 324 PHE A CA 1
ATOM 2594 C C . PHE A 1 324 ? -2.440 3.806 -14.873 1.00 95.00 324 PHE A C 1
ATOM 2596 O O . PHE A 1 324 ? -2.986 2.799 -14.425 1.00 95.00 324 PHE A O 1
ATOM 2603 N N . ALA A 1 325 ? -3.005 4.573 -15.814 1.00 93.38 325 ALA A N 1
ATOM 2604 C CA . ALA A 1 325 ? -4.339 4.331 -16.350 1.00 93.38 325 ALA A CA 1
ATOM 2605 C C . ALA A 1 325 ? -4.437 2.930 -16.961 1.00 93.38 325 ALA A C 1
ATOM 2607 O O . ALA A 1 325 ? -5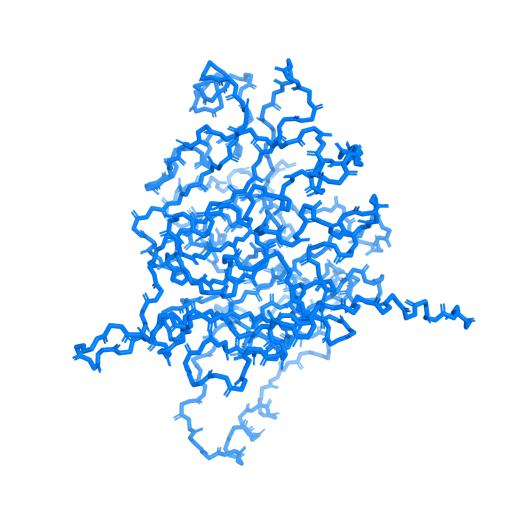.368 2.197 -16.647 1.00 93.38 325 ALA A O 1
ATOM 2608 N N . ARG A 1 326 ? -3.444 2.520 -17.761 1.00 91.94 326 ARG A N 1
ATOM 2609 C CA . ARG A 1 326 ? -3.372 1.171 -18.348 1.00 91.94 326 ARG A CA 1
ATOM 2610 C C . ARG A 1 326 ? -3.311 0.076 -17.289 1.00 91.94 326 ARG A C 1
ATOM 2612 O O . ARG A 1 326 ? -3.995 -0.932 -17.436 1.00 91.94 326 ARG A O 1
ATOM 2619 N N . ALA A 1 327 ? -2.516 0.273 -16.241 1.00 92.88 327 ALA A N 1
ATOM 2620 C CA . ALA A 1 327 ? -2.329 -0.729 -15.203 1.00 92.88 327 ALA A CA 1
ATOM 2621 C C . ALA A 1 327 ? -3.591 -0.955 -14.359 1.00 92.88 327 ALA A C 1
ATOM 2623 O O . ALA A 1 327 ? -3.945 -2.098 -14.085 1.00 92.88 327 ALA A O 1
ATOM 2624 N N . VAL A 1 328 ? -4.296 0.115 -13.976 1.00 95.12 328 VAL A N 1
ATOM 2625 C CA . VAL A 1 328 ? -5.489 0.008 -13.114 1.00 95.12 328 VAL A CA 1
ATOM 2626 C C . VAL A 1 328 ? -6.801 -0.139 -13.890 1.00 95.12 328 VAL A C 1
ATOM 2628 O O . VAL A 1 328 ? -7.834 -0.458 -13.295 1.00 95.12 328 VAL A O 1
ATOM 2631 N N . TYR A 1 329 ? -6.777 0.068 -15.212 1.00 94.25 329 TYR A N 1
ATOM 2632 C CA . TYR A 1 329 ? -7.951 -0.024 -16.080 1.00 94.25 329 TYR A CA 1
ATOM 2633 C C . TYR A 1 329 ? -8.755 -1.316 -15.898 1.00 94.25 329 TYR A C 1
ATOM 2635 O O . TYR A 1 329 ? -9.969 -1.192 -15.755 1.00 94.25 329 TYR A O 1
ATOM 2643 N N . PRO A 1 330 ? -8.169 -2.532 -15.838 1.00 92.88 330 PRO A N 1
ATOM 2644 C CA . PRO A 1 330 ? -8.980 -3.744 -15.722 1.00 92.88 330 PRO A CA 1
ATOM 2645 C C . PRO A 1 330 ? -9.809 -3.796 -14.434 1.00 92.88 330 PRO A C 1
ATOM 2647 O O . PRO A 1 330 ? -10.967 -4.202 -14.475 1.00 92.88 330 PRO A O 1
ATOM 2650 N N . ALA A 1 331 ? -9.266 -3.321 -13.308 1.00 94.62 331 ALA A N 1
ATOM 2651 C CA . ALA A 1 331 ? -10.010 -3.258 -12.051 1.00 94.62 331 ALA A CA 1
ATOM 2652 C C . ALA A 1 331 ? -11.143 -2.222 -12.126 1.00 94.62 331 ALA A C 1
ATOM 2654 O O . ALA A 1 331 ? -12.261 -2.490 -11.690 1.00 94.62 331 ALA A O 1
ATOM 2655 N N . VAL A 1 332 ? -10.892 -1.052 -12.725 1.00 95.06 332 VAL A N 1
ATOM 2656 C CA . VAL A 1 332 ? -11.929 -0.020 -12.906 1.00 95.06 332 VAL A CA 1
ATOM 2657 C C . VAL A 1 332 ? -13.015 -0.476 -13.877 1.00 95.06 332 VAL A C 1
ATOM 2659 O O . VAL A 1 332 ? -14.197 -0.313 -13.582 1.00 95.06 332 VAL A O 1
ATOM 2662 N N . GLN A 1 333 ? -12.637 -1.090 -14.998 1.00 93.25 333 GLN A N 1
ATOM 2663 C CA . GLN A 1 333 ? -13.571 -1.661 -15.963 1.00 93.25 333 GLN A CA 1
ATOM 2664 C C . GLN A 1 333 ? -14.433 -2.740 -15.301 1.00 93.25 333 GLN A C 1
ATOM 2666 O O . GLN A 1 333 ? -15.651 -2.689 -15.422 1.00 93.25 333 GLN A O 1
ATOM 2671 N N . HIS A 1 334 ? -13.829 -3.636 -14.513 1.00 94.62 334 HIS A N 1
ATOM 2672 C CA . HIS A 1 334 ? -14.570 -4.637 -13.748 1.00 94.62 334 HIS A CA 1
ATOM 2673 C C . HIS A 1 334 ? -15.576 -3.991 -12.782 1.00 94.62 334 HIS A C 1
ATOM 2675 O O . HIS A 1 334 ? -16.728 -4.402 -12.746 1.00 94.62 334 HIS A O 1
ATOM 2681 N N . ALA A 1 335 ? -15.187 -2.947 -12.036 1.00 95.38 335 ALA A N 1
ATOM 2682 C CA . ALA A 1 335 ? -16.104 -2.224 -11.144 1.00 95.38 335 ALA A CA 1
ATOM 2683 C C . ALA A 1 335 ? -17.304 -1.602 -11.879 1.00 95.38 335 ALA A C 1
ATOM 2685 O O . ALA A 1 335 ? -18.403 -1.557 -11.324 1.00 95.38 335 ALA A O 1
ATOM 2686 N N . ILE A 1 336 ? -17.100 -1.110 -13.104 1.00 94.31 336 ILE A N 1
ATOM 2687 C CA . ILE A 1 336 ? -18.166 -0.560 -13.952 1.00 94.31 336 ILE A CA 1
ATOM 2688 C C . ILE A 1 336 ? -19.076 -1.685 -14.453 1.00 94.31 336 ILE A C 1
ATOM 2690 O O . ILE A 1 336 ? -20.295 -1.594 -14.316 1.00 94.31 336 ILE A O 1
ATOM 2694 N N . ASP A 1 337 ? -18.495 -2.764 -14.978 1.00 92.69 337 ASP A N 1
ATOM 2695 C CA . ASP A 1 337 ? -19.236 -3.895 -15.547 1.00 92.69 337 ASP A CA 1
ATOM 2696 C C . ASP A 1 337 ? -20.102 -4.603 -14.494 1.00 92.69 337 ASP A C 1
ATOM 2698 O O . ASP A 1 337 ? -21.195 -5.083 -14.800 1.00 92.69 337 ASP A O 1
ATOM 2702 N N . THR A 1 338 ? -19.654 -4.626 -13.234 1.00 93.50 338 THR A N 1
ATOM 2703 C CA . THR A 1 338 ? -20.416 -5.172 -12.101 1.00 93.50 338 THR A CA 1
ATOM 2704 C C . THR A 1 338 ? -21.341 -4.153 -11.429 1.00 93.50 338 THR A C 1
ATOM 2706 O O . THR A 1 338 ? -21.971 -4.478 -10.424 1.00 93.50 338 THR A O 1
ATOM 2709 N N . GLY A 1 339 ? -21.423 -2.919 -11.938 1.00 93.38 339 GLY A N 1
ATOM 2710 C CA . GLY A 1 339 ? -22.317 -1.875 -11.430 1.00 93.38 339 GLY A CA 1
ATOM 2711 C C . GLY A 1 339 ? -21.928 -1.277 -10.072 1.00 93.38 339 GLY A C 1
ATOM 2712 O O . GLY A 1 339 ? -22.772 -0.674 -9.414 1.00 93.38 339 GLY A O 1
ATOM 2713 N N . ILE A 1 340 ? -20.674 -1.433 -9.636 1.00 93.75 340 ILE A N 1
ATOM 2714 C CA . ILE A 1 340 ? -20.155 -0.813 -8.401 1.00 93.75 340 ILE A CA 1
ATOM 2715 C C . ILE A 1 340 ? -19.862 0.673 -8.634 1.00 93.75 340 ILE A C 1
ATOM 2717 O O . ILE A 1 340 ? -20.123 1.508 -7.769 1.00 93.75 340 ILE A O 1
ATOM 2721 N N . ILE A 1 341 ? -19.341 1.006 -9.817 1.00 92.00 341 ILE A N 1
ATOM 2722 C CA . ILE A 1 341 ? -19.206 2.381 -10.305 1.00 92.00 341 ILE A CA 1
ATOM 2723 C C . ILE A 1 341 ? -20.232 2.593 -11.419 1.00 92.00 341 ILE A C 1
ATOM 2725 O O . ILE A 1 341 ? -20.350 1.760 -12.315 1.00 92.00 341 ILE A O 1
ATOM 2729 N N . ALA A 1 342 ? -20.953 3.716 -11.395 1.00 85.12 342 ALA A N 1
ATOM 2730 C CA . ALA A 1 342 ? -21.874 4.063 -12.468 1.00 85.12 342 ALA A CA 1
ATOM 2731 C C . ALA A 1 342 ? -21.112 4.708 -13.636 1.00 85.12 342 ALA A C 1
ATOM 2733 O O . ALA A 1 342 ? -20.239 5.551 -13.445 1.00 85.12 342 ALA A O 1
ATOM 2734 N N . LEU A 1 343 ? -21.469 4.365 -14.876 1.00 71.44 343 LEU A N 1
ATOM 2735 C CA . LEU A 1 343 ? -20.843 4.977 -16.056 1.00 71.44 343 LEU A CA 1
ATOM 2736 C C . LEU A 1 343 ? -21.145 6.486 -16.161 1.00 71.44 343 LEU A C 1
ATOM 2738 O O . LEU A 1 343 ? -20.387 7.232 -16.770 1.00 71.44 343 LEU A O 1
ATOM 2742 N N . GLU A 1 344 ? -22.227 6.950 -15.537 1.00 68.31 344 GLU A N 1
ATOM 2743 C CA . GLU A 1 344 ? -22.623 8.366 -15.462 1.00 68.31 344 GLU A CA 1
ATOM 2744 C C . GLU A 1 344 ? -21.565 9.240 -14.766 1.00 68.31 344 GLU A C 1
ATOM 2746 O O . GLU A 1 344 ? -21.433 10.424 -15.073 1.00 68.31 344 GLU A O 1
ATOM 2751 N N . ASP A 1 345 ? -20.728 8.633 -13.920 1.00 68.56 345 ASP A N 1
ATOM 2752 C CA . ASP A 1 345 ? -19.593 9.278 -13.258 1.00 68.56 345 ASP A CA 1
ATOM 2753 C C . ASP A 1 345 ? -18.443 9.650 -14.219 1.00 68.56 345 ASP A C 1
ATOM 2755 O O . ASP A 1 345 ? -17.436 10.216 -13.801 1.00 68.56 345 ASP A O 1
ATOM 2759 N N . TYR A 1 346 ? -18.564 9.310 -15.507 1.00 61.31 346 TYR A N 1
ATOM 2760 C CA . TYR A 1 346 ? -17.612 9.637 -16.573 1.00 61.31 346 TYR A CA 1
ATOM 2761 C C . TYR A 1 346 ? -17.723 11.086 -17.087 1.00 61.31 346 TYR A C 1
ATOM 2763 O O . TYR A 1 346 ? -16.790 11.608 -17.713 1.00 61.31 346 TYR A O 1
ATOM 2771 N N . VAL A 1 347 ? -18.889 11.715 -16.900 1.00 47.47 347 VAL A N 1
ATOM 2772 C CA . VAL A 1 347 ? -19.244 12.998 -17.537 1.00 47.47 347 VAL A CA 1
ATOM 2773 C C . VAL A 1 347 ? -19.032 14.200 -16.606 1.00 47.47 347 VAL A C 1
ATOM 2775 O O . VAL A 1 347 ? -18.898 15.317 -17.110 1.00 47.47 347 VAL A O 1
ATOM 2778 N N . ALA A 1 348 ? -18.956 13.971 -15.292 1.00 42.12 348 ALA A N 1
ATOM 2779 C CA . ALA A 1 348 ? -18.563 14.961 -14.285 1.00 42.12 348 ALA A CA 1
ATOM 2780 C C . ALA A 1 348 ? -17.039 14.991 -14.116 1.00 42.12 348 ALA A C 1
ATOM 2782 O O . ALA A 1 348 ? -16.516 16.102 -13.878 1.00 42.12 348 ALA A O 1
#

Sequence (348 aa):
MVPFLFIKVDLPSCLATQTQLPPSDGRLPTIPNIVHYVHLMSDPQGTIQFGLKHFISIYSASLYFDPDVIYIHTDAPDDEVERARSSDEASNKWSRLIFNLPKVVVNNETAPDYADNGEKILNLENKSDFVRAKVVYELGGIYLDWDVHALRDFKPLREAGFANVVGLQKDDLVNSGCYMAIKGSEMMRIWLKYEHIVYDGGWITHAVILLTNLSRKLVMIPHEVLILDRYALAPSSWEQEDAQSLFGSHSEAHAPHLGPADPHRPALTTENAEVLWELARASSREEWENDYSCSYAIHAFKNNDLHDFEGITLRYVLSRQSNFARAVYPAVQHAIDTGIIALEDYVA

Foldseek 3Di:
DDDPPPPPPPVPPPPPPPPPDPPPPPAFAFFALEEEEEDEDPDQPDADDDDPLLLLAQLQSCVAAVHQAYEYEYQHDPVRLVLCCDPDPVHDPSSVLNCPDPRYDYDYDFFDQAFPQGHGADDVLLSRLLVLLVVCQAAWHKYAYSQKHFQHHCRCVSNVRAQWEWEAAPPRWTDLRIITGHHNAPLSVVLNNCLSVQDDNDDDRSRIVSSRVSQVVCVVPPRHYDYHYCLAGAVFDQDQVRLQLAAPFQVVDDQPPPDQLPLCPPLPPDPDPVVVVVVVVPDPDDPSADRSNNYRIHNNHDDDDYDPGPDDAPLSLVSCRHNNSSSSNVSSVVCPVVPSDPPVSNVD

Radius of gyration: 20.82 Å; chains: 1; bounding box: 53×49×55 Å

Organism: NCBI:txid675824

pLDDT: mean 85.78, std 19.06, range [24.61, 98.94]